Protein AF-A0A820INS3-F1 (afdb_monomer)

Radius of gyration: 46.01 Å; Cα contacts (8 Å, |Δi|>4): 61; chains: 1; bounding box: 116×38×140 Å

Organism: NCBI:txid433720

Nearest PDB structures (foldseek):
  3ja6-assembly1_H  TM=2.881E-01  e=4.807E-01  Escherichia coli
  3g6b-assembly1_B  TM=2.869E-01  e=3.229E+00  Thermotoga maritima
  3zx6-assembly1_B  TM=2.634E-01  e=3.612E+00  Archaeoglobus fulgidus DSM 4304

Mean predicted aligned error: 11.2 Å

Structure (mmCIF, N/CA/C/O backbone):
data_AF-A0A820INS3-F1
#
_entry.id   AF-A0A820INS3-F1
#
loop_
_atom_site.group_PDB
_atom_site.id
_atom_site.type_symbol
_atom_site.label_atom_id
_atom_site.label_alt_id
_atom_site.label_comp_id
_atom_site.label_asym_id
_atom_site.label_entity_id
_atom_site.label_seq_id
_atom_site.pdbx_PDB_ins_code
_atom_site.Cartn_x
_atom_site.Cartn_y
_atom_site.Cartn_z
_atom_site.occupancy
_atom_site.B_iso_or_equiv
_atom_site.auth_seq_id
_atom_site.auth_comp_id
_atom_site.auth_asym_id
_atom_site.auth_atom_id
_atom_site.pdbx_PDB_model_num
ATOM 1 N N . ARG A 1 1 ? 19.209 2.370 -37.719 1.00 61.12 1 ARG A N 1
ATOM 2 C CA . ARG A 1 1 ? 19.865 3.230 -38.733 1.00 61.12 1 ARG A CA 1
ATOM 3 C C . ARG A 1 1 ? 21.382 3.156 -38.591 1.00 61.12 1 ARG A C 1
ATOM 5 O O . ARG A 1 1 ? 21.951 2.392 -39.340 1.00 61.12 1 ARG A O 1
ATOM 12 N N . ILE A 1 2 ? 21.999 3.723 -37.544 1.00 59.59 2 ILE A N 1
ATOM 13 C CA . ILE A 1 2 ? 23.463 3.634 -37.298 1.00 59.59 2 ILE A CA 1
ATOM 14 C C . ILE A 1 2 ? 24.009 2.192 -37.359 1.00 59.59 2 ILE A C 1
ATOM 16 O O . ILE A 1 2 ? 25.024 1.946 -37.994 1.00 59.59 2 ILE A O 1
ATOM 20 N N . ARG A 1 3 ? 23.310 1.222 -36.754 1.00 58.25 3 ARG A N 1
ATOM 21 C CA . ARG A 1 3 ? 23.665 -0.209 -36.817 1.00 58.25 3 ARG A CA 1
ATOM 22 C C . ARG A 1 3 ? 23.637 -0.787 -38.236 1.00 58.25 3 ARG A C 1
ATOM 24 O O . ARG A 1 3 ? 24.506 -1.572 -38.589 1.00 58.25 3 ARG A O 1
ATOM 31 N N . THR A 1 4 ? 22.637 -0.408 -39.026 1.00 68.94 4 THR A N 1
ATOM 32 C CA . THR A 1 4 ? 22.488 -0.819 -40.428 1.00 68.94 4 THR A CA 1
ATOM 33 C C . THR A 1 4 ? 23.625 -0.231 -41.257 1.00 68.94 4 THR A C 1
ATOM 35 O O . THR A 1 4 ? 24.319 -0.970 -41.942 1.00 68.94 4 THR A O 1
ATOM 38 N N . ASP A 1 5 ? 23.898 1.060 -41.068 1.00 69.62 5 ASP A N 1
ATOM 39 C CA . ASP A 1 5 ? 24.957 1.785 -41.770 1.00 69.62 5 ASP A CA 1
ATOM 40 C C . ASP A 1 5 ? 26.355 1.226 -41.409 1.00 69.62 5 ASP A C 1
ATOM 42 O O . ASP A 1 5 ? 27.207 1.053 -42.278 1.00 69.62 5 ASP A O 1
ATOM 46 N N . LEU A 1 6 ? 26.592 0.864 -40.138 1.00 64.69 6 LEU A N 1
ATOM 47 C CA . LEU A 1 6 ? 27.828 0.210 -39.679 1.00 64.69 6 LEU A CA 1
ATOM 48 C C . LEU A 1 6 ? 27.973 -1.219 -40.210 1.00 64.69 6 LEU A C 1
ATOM 50 O O . LEU A 1 6 ? 29.067 -1.603 -40.615 1.00 64.69 6 LEU A O 1
ATOM 54 N N . ALA A 1 7 ? 26.897 -2.006 -40.218 1.00 67.06 7 ALA A N 1
ATOM 55 C CA . ALA A 1 7 ? 26.920 -3.367 -40.747 1.00 67.06 7 ALA A CA 1
ATOM 56 C C . ALA A 1 7 ? 27.181 -3.374 -42.262 1.00 67.06 7 ALA A C 1
ATOM 58 O O . ALA A 1 7 ? 28.008 -4.152 -42.735 1.00 67.06 7 ALA A O 1
ATOM 59 N N . GLU A 1 8 ? 26.546 -2.469 -43.010 1.00 69.25 8 GLU A N 1
ATOM 60 C CA . GLU A 1 8 ? 26.787 -2.266 -44.443 1.00 69.25 8 GLU A CA 1
ATOM 61 C C . GLU A 1 8 ? 28.214 -1.776 -44.714 1.00 69.25 8 GLU A C 1
ATOM 63 O O . GLU A 1 8 ? 28.861 -2.246 -45.653 1.00 69.25 8 GLU A O 1
ATOM 68 N N . TYR A 1 9 ? 28.749 -0.897 -43.864 1.00 68.50 9 TYR A N 1
ATOM 69 C CA . TYR A 1 9 ? 30.130 -0.427 -43.959 1.00 68.50 9 TYR A CA 1
ATOM 70 C C . TYR A 1 9 ? 31.149 -1.546 -43.684 1.00 68.50 9 TYR A C 1
ATOM 72 O O . TYR A 1 9 ? 32.066 -1.749 -44.479 1.00 68.50 9 TYR A O 1
ATOM 80 N N . VAL A 1 10 ? 30.972 -2.331 -42.614 1.00 64.50 10 VAL A N 1
ATOM 81 C CA . VAL A 1 10 ? 31.828 -3.493 -42.300 1.00 64.50 10 VAL A CA 1
ATOM 82 C C . VAL A 1 10 ? 31.742 -4.549 -43.405 1.00 64.50 10 VAL A C 1
ATOM 84 O O . VAL A 1 10 ? 32.768 -5.100 -43.812 1.00 64.50 10 VAL A O 1
ATOM 87 N N . HIS A 1 11 ? 30.547 -4.790 -43.947 1.00 70.38 11 HIS A N 1
ATOM 88 C CA . HIS A 1 11 ? 30.354 -5.696 -45.075 1.00 70.38 11 HIS A CA 1
ATOM 89 C C . HIS A 1 11 ? 31.079 -5.193 -46.331 1.00 70.38 11 HIS A C 1
ATOM 91 O O . HIS A 1 11 ? 31.856 -5.941 -46.926 1.00 70.38 11 HIS A O 1
ATOM 97 N N . SER A 1 12 ? 30.936 -3.910 -46.672 1.00 68.31 12 SER A N 1
ATOM 98 C CA . SER A 1 12 ? 31.629 -3.271 -47.801 1.00 68.31 12 SER A CA 1
ATOM 99 C C . SER A 1 12 ? 33.154 -3.331 -47.662 1.00 68.31 12 SER A C 1
ATOM 101 O O . SER A 1 12 ? 33.856 -3.620 -48.631 1.00 68.31 12 SER A O 1
ATOM 103 N N . LEU A 1 13 ? 33.679 -3.138 -46.448 1.00 62.94 13 LEU A N 1
ATOM 104 C CA . LEU A 1 13 ? 35.106 -3.289 -46.154 1.00 62.94 13 LEU A CA 1
ATOM 105 C C . LEU A 1 13 ? 35.589 -4.739 -46.289 1.00 62.94 13 LEU A C 1
ATOM 107 O O . LEU A 1 13 ? 36.691 -4.970 -46.784 1.00 62.94 13 LEU A O 1
ATOM 111 N N . SER A 1 14 ? 34.775 -5.721 -45.890 1.00 63.62 14 SER A N 1
ATOM 112 C CA . SER A 1 14 ? 35.107 -7.143 -46.048 1.00 63.62 14 SER A CA 1
ATOM 113 C C . SER A 1 14 ? 35.156 -7.567 -47.519 1.00 63.62 14 SER A C 1
ATOM 115 O O . SER A 1 14 ? 36.078 -8.280 -47.915 1.00 63.62 14 SER A O 1
ATOM 117 N N . ILE A 1 15 ? 34.241 -7.043 -48.344 1.00 65.88 15 ILE A N 1
ATOM 118 C CA . ILE A 1 15 ? 34.233 -7.244 -49.798 1.00 65.88 15 ILE A CA 1
ATOM 119 C C . ILE A 1 15 ? 35.512 -6.670 -50.413 1.00 65.88 15 ILE A C 1
ATOM 121 O O . ILE A 1 15 ? 36.197 -7.381 -51.144 1.00 65.88 15 ILE A O 1
ATOM 125 N N . LEU A 1 16 ? 35.889 -5.439 -50.052 1.00 61.53 16 LEU A N 1
ATOM 126 C CA . LEU A 1 16 ? 37.125 -4.799 -50.521 1.00 61.53 16 LEU A CA 1
ATOM 127 C C . LEU A 1 16 ? 38.392 -5.577 -50.137 1.00 61.53 16 LEU A C 1
ATOM 129 O O . LEU A 1 16 ? 39.333 -5.614 -50.921 1.00 61.53 16 LEU A O 1
ATOM 133 N N . ASN A 1 17 ? 38.411 -6.219 -48.967 1.00 59.75 17 ASN A N 1
ATOM 134 C CA . ASN A 1 17 ? 39.547 -7.023 -48.506 1.00 59.75 17 ASN A CA 1
ATOM 135 C C . ASN A 1 17 ? 39.595 -8.423 -49.159 1.00 59.75 17 ASN A C 1
ATOM 137 O O . ASN A 1 17 ? 40.653 -9.041 -49.224 1.00 59.75 17 ASN A O 1
ATOM 141 N N . SER A 1 18 ? 38.445 -8.934 -49.616 1.00 60.38 18 SER A N 1
ATOM 142 C CA . SER A 1 18 ? 38.300 -10.249 -50.268 1.00 60.38 18 SER A CA 1
ATOM 143 C C . SER A 1 18 ? 38.422 -10.206 -51.794 1.00 60.38 18 SER A C 1
ATOM 145 O O . SER A 1 18 ? 38.740 -11.214 -52.427 1.00 60.38 18 SER A O 1
ATOM 147 N N . ALA A 1 19 ? 38.183 -9.041 -52.398 1.00 57.81 19 ALA A N 1
ATOM 148 C CA . ALA A 1 19 ? 38.458 -8.808 -53.800 1.00 57.81 19 ALA A CA 1
ATOM 149 C C . ALA A 1 19 ? 39.981 -8.830 -53.986 1.00 57.81 19 ALA A C 1
ATOM 151 O O . ALA A 1 19 ? 40.661 -7.868 -53.639 1.00 57.81 19 ALA A O 1
ATOM 152 N N . ASN A 1 20 ? 40.511 -9.938 -54.516 1.00 49.94 20 ASN A N 1
ATOM 153 C CA . ASN A 1 20 ? 41.887 -10.063 -55.004 1.00 49.94 20 ASN A CA 1
ATOM 154 C C . ASN A 1 20 ? 42.137 -9.010 -56.098 1.00 49.94 20 ASN A C 1
ATOM 156 O O . ASN A 1 20 ? 42.055 -9.292 -57.295 1.00 49.94 20 ASN A O 1
ATOM 160 N N . TYR A 1 21 ? 42.394 -7.772 -55.688 1.00 53.78 21 TYR A N 1
ATOM 161 C CA . TYR A 1 21 ? 42.786 -6.693 -56.575 1.00 53.78 21 TYR A CA 1
ATOM 162 C C . TYR A 1 21 ? 44.186 -7.012 -57.082 1.00 53.78 21 TYR A C 1
ATOM 164 O O . TYR A 1 21 ? 45.140 -7.045 -56.307 1.00 53.78 21 TYR A O 1
ATOM 172 N N . ASN A 1 22 ? 44.294 -7.290 -58.382 1.00 49.25 22 ASN A N 1
ATOM 173 C CA . ASN A 1 22 ? 45.569 -7.554 -59.029 1.00 49.25 22 ASN A CA 1
ATOM 174 C C . ASN A 1 22 ? 46.447 -6.286 -58.917 1.00 49.25 22 ASN A C 1
ATOM 176 O O . ASN A 1 22 ? 46.104 -5.271 -59.530 1.00 49.25 22 ASN A O 1
ATOM 180 N N . PRO A 1 23 ? 47.547 -6.292 -58.140 1.00 50.81 23 PRO A N 1
ATOM 181 C CA . PRO A 1 23 ? 48.322 -5.082 -57.851 1.00 50.81 23 PRO A CA 1
ATOM 182 C C . PRO A 1 23 ? 49.006 -4.487 -59.089 1.00 50.81 23 PRO A C 1
ATOM 184 O O . PRO A 1 23 ? 49.474 -3.354 -59.049 1.00 50.81 23 PRO A O 1
ATOM 187 N N . GLU A 1 24 ? 49.078 -5.238 -60.189 1.00 50.44 24 GLU A N 1
ATOM 188 C CA . GLU A 1 24 ? 49.785 -4.838 -61.407 1.00 50.44 24 GLU A CA 1
ATOM 189 C C . GLU A 1 24 ? 49.054 -3.760 -62.227 1.00 50.44 24 GLU A C 1
ATOM 191 O O . GLU A 1 24 ? 49.686 -3.087 -63.040 1.00 50.44 24 GLU A O 1
ATOM 196 N N . SER A 1 25 ? 47.750 -3.535 -62.009 1.00 52.94 25 SER A N 1
ATOM 197 C CA . SER A 1 25 ? 46.968 -2.570 -62.803 1.00 52.94 25 SER A CA 1
ATOM 198 C C . SER A 1 25 ? 46.965 -1.135 -62.257 1.00 52.94 25 SER A C 1
ATOM 2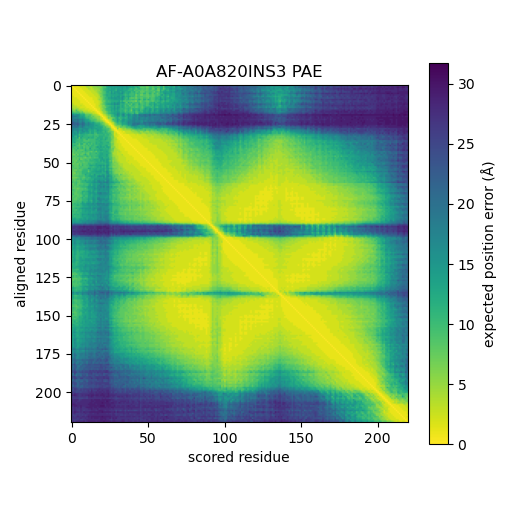00 O O . SER A 1 25 ? 46.428 -0.241 -62.907 1.00 52.94 25 SER A O 1
ATOM 202 N N . LEU A 1 26 ? 47.560 -0.884 -61.086 1.00 55.28 26 LEU A N 1
ATOM 203 C CA . LEU A 1 26 ? 47.731 0.451 -60.505 1.00 55.28 26 LEU A CA 1
ATOM 204 C C . LEU A 1 26 ? 49.148 0.573 -59.930 1.00 55.28 26 LEU A C 1
ATOM 206 O O . LEU A 1 26 ? 49.544 -0.229 -59.096 1.00 55.28 26 LEU A O 1
ATOM 210 N N . HIS A 1 27 ? 49.911 1.593 -60.332 1.00 55.44 27 HIS A N 1
ATOM 211 C CA . HIS A 1 27 ? 51.260 1.891 -59.823 1.00 55.44 27 HIS A CA 1
ATOM 212 C C . HIS A 1 27 ? 51.274 2.349 -58.343 1.00 55.44 27 HIS A C 1
ATOM 214 O O . HIS A 1 27 ? 51.752 3.437 -58.020 1.00 55.44 27 HIS A O 1
ATOM 220 N N . PHE A 1 28 ? 50.757 1.542 -57.417 1.00 55.66 28 PHE A N 1
ATOM 221 C CA . PHE A 1 28 ? 50.913 1.765 -55.981 1.00 55.66 28 PHE A CA 1
ATOM 222 C C . PHE A 1 28 ? 52.240 1.182 -55.499 1.00 55.66 28 PHE A C 1
ATOM 224 O O . PHE A 1 28 ? 52.594 0.045 -55.814 1.00 55.66 28 PHE A O 1
ATOM 231 N N . ARG A 1 29 ? 52.993 1.944 -54.697 1.00 64.81 29 ARG A N 1
ATOM 232 C CA . ARG A 1 29 ? 54.189 1.400 -54.043 1.00 64.81 29 ARG A CA 1
ATOM 233 C C . ARG A 1 29 ? 53.729 0.390 -52.979 1.00 64.81 29 ARG A C 1
ATOM 235 O O . ARG A 1 29 ? 52.789 0.692 -52.245 1.00 64.81 29 ARG A O 1
ATOM 242 N N . PRO A 1 30 ? 54.410 -0.755 -52.795 1.00 71.44 30 PRO A N 1
ATOM 243 C CA . PRO A 1 30 ? 54.015 -1.781 -51.819 1.00 71.44 30 PRO A CA 1
ATOM 244 C C . PRO A 1 30 ? 53.790 -1.264 -50.385 1.00 71.44 30 PRO A C 1
ATOM 246 O O . PRO A 1 30 ? 52.937 -1.770 -49.660 1.00 71.44 30 PRO A O 1
ATOM 249 N N . LYS A 1 31 ? 54.518 -0.213 -49.979 1.00 71.19 31 LYS A N 1
ATOM 250 C CA . LYS A 1 31 ? 54.340 0.449 -48.676 1.00 71.19 31 LYS A CA 1
ATOM 251 C C . LYS A 1 31 ? 52.989 1.158 -48.540 1.00 71.19 31 LYS A C 1
ATOM 253 O O . LYS A 1 31 ? 52.397 1.121 -47.467 1.00 71.19 31 LYS A O 1
ATOM 258 N N . ASP A 1 32 ? 52.496 1.773 -49.609 1.00 72.19 32 ASP A N 1
ATOM 259 C CA . ASP A 1 32 ? 51.220 2.491 -49.604 1.00 72.19 32 ASP A CA 1
ATOM 260 C C . ASP A 1 32 ? 50.053 1.502 -49.506 1.00 72.19 32 ASP A C 1
ATOM 262 O O . ASP A 1 32 ? 49.120 1.719 -48.736 1.00 72.19 32 ASP A O 1
ATOM 266 N N . TYR A 1 33 ? 50.164 0.357 -50.187 1.00 74.25 33 TYR A N 1
ATOM 267 C CA . TYR A 1 33 ? 49.207 -0.746 -50.081 1.00 74.25 33 TYR A CA 1
ATOM 268 C C . TYR A 1 33 ? 49.135 -1.321 -48.656 1.00 74.25 33 TYR A C 1
ATOM 270 O O . TYR A 1 33 ? 48.049 -1.448 -48.089 1.00 74.25 33 TYR A O 1
ATOM 278 N N . GLN A 1 34 ? 50.285 -1.583 -48.024 1.00 76.25 34 GLN A N 1
ATOM 279 C CA . GLN A 1 34 ? 50.320 -2.072 -46.641 1.00 76.25 34 GLN A CA 1
ATOM 280 C C . GLN A 1 34 ? 49.743 -1.052 -45.645 1.00 76.25 34 GLN A C 1
ATOM 282 O O . GLN A 1 34 ? 49.049 -1.433 -44.702 1.00 76.25 34 GLN A O 1
ATOM 287 N N . ASN A 1 35 ? 49.984 0.246 -45.859 1.00 77.00 35 ASN A N 1
ATOM 288 C CA . ASN A 1 35 ? 49.398 1.311 -45.042 1.00 77.00 35 ASN A CA 1
ATOM 289 C C . ASN A 1 35 ? 47.869 1.355 -45.164 1.00 77.00 35 ASN A C 1
ATOM 291 O O . ASN A 1 35 ? 47.182 1.529 -44.155 1.00 77.00 35 ASN A O 1
ATOM 295 N N . VAL A 1 36 ? 47.334 1.165 -46.376 1.00 77.50 36 VAL A N 1
ATOM 296 C CA . VAL A 1 36 ? 45.886 1.062 -46.608 1.00 77.50 36 VAL A CA 1
ATOM 297 C C . VAL A 1 36 ? 45.315 -0.149 -45.875 1.00 77.50 36 VAL A C 1
ATOM 299 O O . VAL A 1 36 ? 44.373 0.022 -45.106 1.00 77.50 36 VAL A O 1
ATOM 302 N N . ILE A 1 37 ? 45.920 -1.335 -46.010 1.00 82.31 37 ILE A N 1
ATOM 303 C CA . ILE A 1 37 ? 45.489 -2.543 -45.281 1.00 82.31 37 ILE A CA 1
ATOM 304 C C . ILE A 1 37 ? 45.484 -2.308 -43.768 1.00 82.31 37 ILE A C 1
ATOM 306 O O . ILE A 1 37 ? 44.500 -2.612 -43.094 1.00 82.31 37 ILE A O 1
ATOM 310 N N . ASN A 1 38 ? 46.557 -1.733 -43.219 1.00 81.88 38 ASN A N 1
ATOM 311 C CA . ASN A 1 38 ? 46.652 -1.461 -41.785 1.00 81.88 38 ASN A CA 1
ATOM 312 C C . ASN A 1 38 ? 45.531 -0.521 -41.319 1.00 81.88 38 ASN A C 1
ATOM 314 O O . ASN A 1 38 ? 44.917 -0.763 -40.280 1.00 81.88 38 ASN A O 1
ATOM 318 N N . ARG A 1 39 ? 45.221 0.520 -42.101 1.00 80.94 39 ARG A N 1
ATOM 319 C CA . ARG A 1 39 ? 44.146 1.465 -41.778 1.00 80.94 39 ARG A CA 1
ATOM 320 C C . ARG A 1 39 ? 42.756 0.850 -41.932 1.00 80.94 39 ARG A C 1
ATOM 322 O O . ARG A 1 39 ? 41.886 1.132 -41.113 1.00 80.94 39 ARG A O 1
ATOM 329 N N . LEU A 1 40 ? 42.552 -0.018 -42.923 1.00 82.50 40 LEU A N 1
ATOM 330 C CA . LEU A 1 40 ? 41.315 -0.788 -43.079 1.00 82.50 40 LEU A CA 1
ATOM 331 C C . LEU A 1 40 ? 41.085 -1.722 -41.887 1.00 82.50 40 LEU A C 1
ATOM 333 O O . LEU A 1 40 ? 39.983 -1.756 -41.343 1.00 82.50 40 LEU A O 1
ATOM 337 N N . ASN A 1 41 ? 42.129 -2.413 -41.426 1.00 83.62 41 ASN A N 1
ATOM 338 C CA . ASN A 1 41 ? 42.050 -3.262 -40.240 1.00 83.62 41 ASN A CA 1
ATOM 339 C C . ASN A 1 41 ? 41.752 -2.446 -38.972 1.00 83.62 41 ASN A C 1
ATOM 341 O O . ASN A 1 41 ? 40.891 -2.841 -38.193 1.00 83.62 41 ASN A O 1
ATOM 345 N N . GLN A 1 42 ? 42.381 -1.278 -38.791 1.00 86.06 42 GLN A N 1
ATOM 346 C CA . GLN A 1 42 ? 42.070 -0.370 -37.676 1.00 86.06 42 GLN A CA 1
ATOM 347 C C . GLN A 1 42 ? 40.610 0.099 -37.698 1.00 86.06 42 GLN A C 1
ATOM 349 O O . GLN A 1 42 ? 39.940 0.075 -36.667 1.00 86.06 42 GLN A O 1
ATOM 354 N N . LEU A 1 43 ? 40.103 0.499 -38.869 1.00 84.50 43 LEU A N 1
ATOM 355 C CA . LEU A 1 43 ? 38.706 0.909 -39.036 1.00 84.50 43 LEU A CA 1
ATOM 356 C C . LEU A 1 43 ? 37.741 -0.241 -38.753 1.00 84.50 43 LEU A C 1
ATOM 358 O O . LEU A 1 43 ? 36.708 -0.021 -38.125 1.00 84.50 43 LEU A O 1
ATOM 362 N N . ARG A 1 44 ? 38.087 -1.463 -39.168 1.00 84.19 44 ARG A N 1
ATOM 363 C CA . ARG A 1 44 ? 37.311 -2.663 -38.856 1.00 84.19 44 ARG A CA 1
ATOM 364 C C . ARG A 1 44 ? 37.252 -2.911 -37.349 1.00 84.19 44 ARG A C 1
ATOM 366 O O . ARG A 1 44 ? 36.155 -3.027 -36.817 1.00 84.19 44 ARG A O 1
ATOM 373 N N . THR A 1 45 ? 38.392 -2.933 -36.657 1.00 87.31 45 THR A N 1
ATOM 374 C CA . THR A 1 45 ? 38.435 -3.131 -35.196 1.00 87.31 45 THR A CA 1
ATOM 375 C C . THR A 1 45 ? 37.668 -2.038 -34.455 1.00 87.31 45 THR A C 1
ATOM 377 O O . THR A 1 45 ? 36.951 -2.319 -33.494 1.00 87.31 45 THR A O 1
ATOM 380 N N . PHE A 1 46 ? 37.768 -0.789 -34.916 1.00 88.06 46 PHE A N 1
ATOM 381 C CA . PHE A 1 46 ? 36.983 0.311 -34.368 1.00 88.06 46 PHE A CA 1
ATOM 382 C C . PHE A 1 46 ? 35.477 0.087 -34.566 1.00 88.06 46 PHE A C 1
ATOM 384 O O . PHE A 1 46 ? 34.719 0.201 -33.607 1.00 88.06 46 PHE A O 1
ATOM 391 N N . ALA A 1 47 ? 35.039 -0.290 -35.771 1.00 84.50 47 ALA A N 1
ATOM 392 C CA . ALA A 1 47 ? 33.633 -0.571 -36.058 1.00 84.50 47 ALA A CA 1
ATOM 393 C C . ALA A 1 47 ? 33.091 -1.756 -35.237 1.00 84.50 47 ALA A C 1
ATOM 395 O O . ALA A 1 47 ? 31.986 -1.674 -34.702 1.00 84.50 47 ALA A O 1
ATOM 396 N N . GLU A 1 48 ? 33.878 -2.824 -35.084 1.00 86.88 48 GLU A N 1
ATOM 397 C CA . GLU A 1 48 ? 33.550 -3.969 -34.226 1.00 86.88 48 GLU A CA 1
ATOM 398 C C . GLU A 1 48 ? 33.403 -3.533 -32.756 1.00 86.88 48 GLU A C 1
ATOM 400 O O . GLU A 1 48 ? 32.408 -3.867 -32.114 1.00 86.88 48 GLU A O 1
ATOM 405 N N . THR A 1 49 ? 34.323 -2.704 -32.247 1.00 91.94 49 THR A N 1
ATOM 406 C CA . THR A 1 49 ? 34.261 -2.147 -30.881 1.00 91.94 49 THR A CA 1
ATOM 407 C C . THR A 1 49 ? 33.022 -1.273 -30.677 1.00 91.94 49 THR A C 1
ATOM 409 O O . THR A 1 49 ? 32.304 -1.430 -29.692 1.00 91.94 49 THR A O 1
ATOM 412 N N . VAL A 1 50 ? 32.724 -0.375 -31.623 1.00 88.44 50 VAL A N 1
ATOM 413 C CA . VAL A 1 50 ? 31.523 0.472 -31.571 1.00 88.44 50 VAL A CA 1
ATOM 414 C C . VAL A 1 50 ? 30.258 -0.383 -31.590 1.00 88.44 50 VAL A C 1
ATOM 416 O O . VAL A 1 50 ? 29.342 -0.123 -30.815 1.00 88.44 50 VAL A O 1
ATOM 419 N N . SER A 1 51 ? 30.204 -1.428 -32.420 1.00 87.25 51 SER A N 1
ATOM 420 C CA . SER A 1 51 ? 29.051 -2.331 -32.458 1.00 87.25 51 SER A CA 1
ATOM 421 C C . SER A 1 51 ? 28.857 -3.088 -31.143 1.00 87.25 51 SER A C 1
ATOM 423 O O . SER A 1 51 ? 27.713 -3.281 -30.734 1.00 87.25 51 SER A O 1
ATOM 425 N N . LEU A 1 52 ? 29.939 -3.521 -30.488 1.00 89.81 52 LEU A N 1
ATOM 426 C CA . LEU A 1 52 ? 29.866 -4.165 -29.174 1.00 89.81 52 LEU A CA 1
ATOM 427 C C . LEU A 1 52 ? 29.333 -3.202 -28.111 1.00 89.81 52 LEU A C 1
ATOM 429 O O . LEU A 1 52 ? 28.428 -3.571 -27.366 1.00 89.81 52 LEU A O 1
ATOM 433 N N . ASN A 1 53 ? 29.829 -1.963 -28.093 1.00 92.12 53 ASN A N 1
ATOM 434 C CA . ASN A 1 53 ? 29.361 -0.941 -27.158 1.00 92.12 53 ASN A CA 1
ATOM 435 C C . ASN A 1 53 ? 27.881 -0.606 -27.381 1.00 92.12 53 ASN A C 1
ATOM 437 O O . ASN A 1 53 ? 27.124 -0.566 -26.422 1.00 92.12 53 ASN A O 1
ATOM 441 N N . ILE A 1 54 ? 27.439 -0.445 -28.635 1.00 90.62 54 ILE A N 1
ATOM 442 C CA . ILE A 1 54 ? 26.019 -0.214 -28.950 1.00 90.62 54 ILE A CA 1
ATOM 443 C C . ILE A 1 54 ? 25.149 -1.360 -28.423 1.00 90.62 54 ILE A C 1
ATOM 445 O O . ILE A 1 54 ? 24.125 -1.101 -27.803 1.00 90.62 54 ILE A O 1
ATOM 449 N N . ASN A 1 55 ? 25.552 -2.617 -28.635 1.00 90.75 55 ASN A N 1
ATOM 450 C CA . ASN A 1 55 ? 24.786 -3.763 -28.142 1.00 90.75 55 ASN A CA 1
ATOM 451 C C . ASN A 1 55 ? 24.721 -3.790 -26.605 1.00 90.75 55 ASN A C 1
ATOM 453 O O . ASN A 1 55 ? 23.684 -4.139 -26.048 1.00 90.75 55 ASN A O 1
ATOM 457 N N . HIS A 1 56 ? 25.812 -3.433 -25.924 1.00 92.50 56 HIS A N 1
ATOM 458 C CA . HIS A 1 56 ? 25.843 -3.351 -24.464 1.00 92.50 56 HIS A CA 1
ATOM 459 C C . HIS A 1 56 ? 24.877 -2.280 -23.935 1.00 92.50 56 HIS A C 1
ATOM 461 O O . HIS A 1 56 ? 24.057 -2.570 -23.066 1.00 92.50 56 HIS A O 1
ATOM 467 N N . GLU A 1 57 ? 24.915 -1.084 -24.521 1.00 91.06 57 GLU A N 1
ATOM 468 C CA . GLU A 1 57 ? 24.015 0.025 -24.182 1.00 91.06 57 GLU A CA 1
ATOM 469 C C . GLU A 1 57 ? 22.547 -0.312 -24.496 1.00 91.06 57 GLU A C 1
ATOM 471 O O . GLU A 1 57 ? 21.656 -0.013 -23.706 1.00 91.06 57 GLU A O 1
ATOM 476 N N . GLU A 1 58 ? 22.262 -0.988 -25.617 1.00 92.00 58 GLU A N 1
ATOM 477 C CA . GLU A 1 58 ? 20.903 -1.442 -25.957 1.00 92.00 58 GLU A CA 1
ATOM 478 C C . GLU A 1 58 ? 20.326 -2.375 -24.879 1.00 92.00 58 GLU A C 1
ATOM 480 O O . GLU A 1 58 ? 19.156 -2.234 -24.506 1.00 92.00 58 GLU A O 1
ATOM 485 N N . VAL A 1 59 ? 21.140 -3.300 -24.357 1.00 93.06 59 VAL A N 1
ATOM 486 C CA . VAL A 1 59 ? 20.738 -4.198 -23.264 1.00 93.06 59 VAL A CA 1
ATOM 487 C C . VAL A 1 59 ? 20.453 -3.399 -21.993 1.00 93.06 59 VAL A C 1
ATOM 489 O O . VAL A 1 59 ? 19.363 -3.532 -21.438 1.00 93.06 59 VAL A O 1
ATOM 492 N N . GLN A 1 60 ? 21.357 -2.501 -21.593 1.00 91.00 60 GLN A N 1
ATOM 493 C CA . GLN A 1 60 ? 21.170 -1.662 -20.404 1.00 91.00 60 GLN A CA 1
ATOM 494 C C . GLN A 1 60 ? 19.926 -0.767 -20.502 1.00 91.00 60 GLN A C 1
ATOM 496 O O . GLN A 1 60 ? 19.162 -0.649 -19.544 1.00 91.00 60 GLN A O 1
ATOM 501 N N . ILE A 1 61 ? 19.660 -0.176 -21.671 1.00 90.56 61 ILE A N 1
ATOM 502 C CA . ILE A 1 61 ? 18.454 0.632 -21.911 1.00 90.56 61 ILE A CA 1
ATOM 503 C C . ILE A 1 61 ? 17.188 -0.228 -21.794 1.00 90.56 61 ILE A C 1
ATOM 505 O O . ILE A 1 61 ? 16.178 0.226 -21.249 1.00 90.56 61 ILE A O 1
ATOM 509 N N . SER A 1 62 ? 17.215 -1.458 -22.312 1.00 93.12 62 SER A N 1
ATOM 510 C CA . SER A 1 62 ? 16.083 -2.386 -22.221 1.00 93.12 62 SER A CA 1
ATOM 511 C C . SER A 1 62 ? 15.801 -2.813 -20.777 1.00 93.12 62 SER A C 1
ATOM 513 O O . SER A 1 62 ? 14.639 -2.862 -20.362 1.00 93.12 62 SER A O 1
ATOM 515 N N . GLU A 1 63 ? 16.846 -3.094 -20.001 1.00 92.69 63 GLU A N 1
ATOM 516 C CA . GLU A 1 63 ? 16.748 -3.413 -18.573 1.00 92.69 63 GLU A CA 1
ATOM 517 C C . GLU A 1 63 ? 16.204 -2.215 -17.786 1.00 92.69 63 GLU A C 1
ATO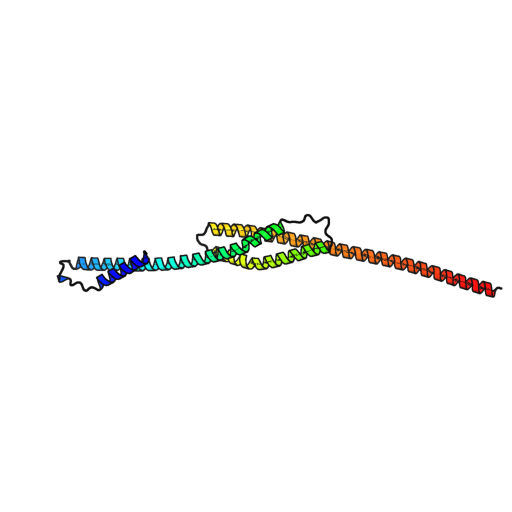M 519 O O . GLU A 1 63 ? 15.176 -2.331 -17.118 1.00 92.69 63 GLU A O 1
ATOM 524 N N . CYS A 1 64 ? 16.793 -1.029 -17.966 1.00 93.00 64 CYS A N 1
ATOM 525 C CA . CYS A 1 64 ? 16.337 0.213 -17.336 1.00 93.00 64 CYS A CA 1
ATOM 526 C C . CYS A 1 64 ? 14.857 0.503 -17.638 1.00 93.00 64 CYS A C 1
ATOM 528 O O . CYS A 1 64 ? 14.077 0.813 -16.736 1.00 93.00 64 CYS A O 1
ATOM 530 N N . ARG A 1 65 ? 14.418 0.313 -18.890 1.00 94.25 65 ARG A N 1
ATOM 531 C CA . ARG A 1 65 ? 13.002 0.455 -19.266 1.00 94.25 65 ARG A CA 1
ATOM 532 C C . ARG A 1 65 ? 12.099 -0.511 -18.497 1.00 94.25 65 ARG A C 1
ATOM 534 O O . ARG A 1 65 ? 10.991 -0.127 -18.128 1.00 94.25 65 ARG A O 1
ATOM 541 N N . THR A 1 66 ? 12.550 -1.741 -18.273 1.00 96.00 66 THR A N 1
ATOM 542 C CA . THR A 1 66 ? 11.784 -2.758 -17.538 1.00 96.00 66 THR A CA 1
ATOM 543 C C . THR A 1 66 ? 11.608 -2.353 -16.076 1.00 96.00 66 THR A C 1
ATOM 545 O O . THR A 1 66 ? 10.484 -2.385 -15.576 1.00 96.00 66 THR A O 1
ATOM 548 N N . HIS A 1 67 ? 12.676 -1.879 -15.428 1.00 96.00 67 HIS A N 1
ATOM 549 C CA . HIS A 1 67 ? 12.627 -1.372 -14.053 1.00 96.00 67 HIS A CA 1
ATOM 550 C C . HIS A 1 67 ? 11.710 -0.151 -13.921 1.00 96.00 67 HIS A C 1
ATOM 552 O O . HIS A 1 67 ? 10.822 -0.140 -13.074 1.00 96.00 67 HIS A O 1
ATOM 558 N N . VAL A 1 68 ? 11.818 0.828 -14.827 1.00 96.50 68 VAL A N 1
ATOM 559 C CA . VAL A 1 68 ? 10.924 2.003 -14.848 1.00 96.50 68 VAL A CA 1
ATOM 560 C C . VAL A 1 68 ? 9.454 1.594 -14.981 1.00 96.50 68 VAL A C 1
ATOM 562 O O . VAL A 1 68 ? 8.595 2.112 -14.267 1.00 96.50 68 VAL A O 1
ATOM 565 N N . GLN A 1 69 ? 9.147 0.644 -15.868 1.00 97.25 69 GLN A N 1
ATOM 566 C CA . GLN A 1 69 ? 7.782 0.139 -16.030 1.00 97.25 69 GLN A CA 1
ATOM 567 C C . GLN A 1 69 ? 7.282 -0.604 -14.787 1.00 97.25 69 GLN A C 1
ATOM 569 O O . GLN A 1 69 ? 6.106 -0.479 -14.442 1.00 97.25 69 GLN A O 1
ATOM 574 N N . ALA A 1 70 ? 8.145 -1.372 -14.120 1.00 97.75 70 ALA A N 1
ATOM 575 C CA . ALA A 1 70 ? 7.808 -2.046 -12.871 1.00 97.75 70 ALA A CA 1
ATOM 576 C C . ALA A 1 70 ? 7.511 -1.032 -11.756 1.00 97.75 70 ALA A C 1
ATOM 578 O O . ALA A 1 70 ? 6.434 -1.095 -11.162 1.00 97.75 70 ALA A O 1
ATOM 579 N N . SER A 1 71 ? 8.392 -0.047 -11.544 1.00 97.94 71 SER A N 1
ATOM 580 C CA . SER A 1 71 ? 8.180 1.037 -10.577 1.00 97.94 71 SER A CA 1
ATOM 581 C C . SER A 1 71 ? 6.865 1.769 -10.827 1.00 97.94 71 SER A C 1
ATOM 583 O O . SER A 1 71 ? 6.094 1.961 -9.891 1.00 97.94 71 SER A O 1
ATOM 585 N N . GLN A 1 72 ? 6.562 2.119 -12.083 1.00 98.00 72 GLN A N 1
ATOM 586 C CA . GLN A 1 72 ? 5.316 2.813 -12.411 1.00 98.00 72 GLN A CA 1
ATOM 587 C C . GLN A 1 72 ? 4.085 1.976 -12.046 1.00 98.00 72 GLN A C 1
ATOM 589 O O . GLN A 1 72 ? 3.164 2.488 -11.422 1.00 98.00 72 GLN A O 1
ATOM 594 N N . ARG A 1 73 ? 4.088 0.669 -12.341 1.00 98.38 73 ARG A N 1
ATOM 595 C CA . ARG A 1 73 ? 2.979 -0.227 -11.965 1.00 98.38 73 ARG A CA 1
ATOM 596 C C . ARG A 1 73 ? 2.782 -0.324 -10.456 1.00 98.38 73 ARG A C 1
ATOM 598 O O . ARG A 1 73 ? 1.647 -0.478 -10.011 1.00 98.38 73 ARG A O 1
ATOM 605 N N . TYR A 1 74 ? 3.859 -0.306 -9.674 1.00 98.50 74 TYR A N 1
ATOM 606 C CA . TYR A 1 74 ? 3.754 -0.311 -8.215 1.00 98.50 74 TYR A CA 1
ATOM 607 C C . TYR A 1 74 ? 3.230 1.026 -7.687 1.00 98.50 74 TYR A C 1
ATOM 609 O O . TYR A 1 74 ? 2.367 1.028 -6.814 1.00 98.50 74 TYR A O 1
ATOM 617 N N . ILE A 1 75 ? 3.680 2.147 -8.256 1.00 98.25 75 ILE A N 1
ATOM 618 C CA . ILE A 1 75 ? 3.164 3.484 -7.932 1.00 98.25 75 ILE A CA 1
ATOM 619 C C . ILE A 1 75 ? 1.669 3.574 -8.242 1.00 98.25 75 ILE A C 1
ATOM 621 O O . ILE A 1 75 ? 0.904 3.983 -7.375 1.00 98.25 75 ILE A O 1
ATOM 625 N N . ASP A 1 76 ? 1.237 3.123 -9.420 1.00 98.25 76 ASP A N 1
ATOM 626 C CA . ASP A 1 76 ? -0.172 3.158 -9.834 1.00 98.25 76 ASP A CA 1
ATOM 627 C C . ASP A 1 76 ? -1.081 2.341 -8.896 1.00 98.25 76 ASP A C 1
ATOM 629 O O . ASP A 1 76 ? -2.257 2.663 -8.733 1.00 98.25 76 ASP A O 1
ATOM 633 N N . GLN A 1 77 ? -0.543 1.296 -8.256 1.00 97.81 77 GLN A N 1
ATOM 634 C CA . GLN A 1 77 ? -1.255 0.500 -7.250 1.00 97.81 77 GLN A CA 1
ATOM 635 C C . GLN A 1 77 ? -1.235 1.151 -5.860 1.00 97.81 77 GLN A C 1
ATOM 637 O O . GLN A 1 77 ? -2.258 1.169 -5.180 1.00 97.81 77 GLN A O 1
ATOM 642 N N . LEU A 1 78 ? -0.090 1.691 -5.431 1.00 98.12 78 LEU A N 1
ATOM 643 C CA . LEU A 1 78 ? 0.086 2.257 -4.089 1.00 98.12 78 LEU A CA 1
ATOM 644 C C . LEU A 1 78 ? -0.571 3.624 -3.928 1.00 98.12 78 LEU A C 1
ATOM 646 O O . LEU A 1 78 ? -1.153 3.896 -2.885 1.00 98.12 78 LEU A O 1
ATOM 650 N N . GLN A 1 79 ? -0.480 4.484 -4.939 1.00 98.12 79 GLN A N 1
ATOM 651 C CA . GLN A 1 79 ? -0.984 5.856 -4.910 1.00 98.12 79 GLN A CA 1
ATOM 652 C C . GLN A 1 79 ? -2.450 5.953 -4.434 1.00 98.12 79 GLN A C 1
ATOM 654 O O . GLN A 1 79 ? -2.687 6.662 -3.451 1.00 98.12 79 GLN A O 1
ATOM 659 N N . PRO A 1 80 ? -3.429 5.246 -5.042 1.00 98.31 80 PRO A N 1
ATOM 660 C CA . PRO A 1 80 ? -4.821 5.341 -4.607 1.00 98.31 80 PRO A CA 1
ATOM 661 C C . PRO A 1 80 ? -5.026 4.800 -3.190 1.00 98.31 80 PRO A C 1
ATOM 663 O O . PRO A 1 80 ? -5.829 5.349 -2.437 1.00 98.31 80 PRO A O 1
ATOM 666 N N . TRP A 1 81 ? -4.293 3.752 -2.807 1.00 98.31 81 TRP A N 1
ATOM 667 C CA . TRP A 1 81 ? -4.383 3.198 -1.461 1.00 98.31 81 TRP A CA 1
ATOM 668 C C . TRP A 1 81 ? -3.807 4.159 -0.411 1.00 98.31 81 TRP A C 1
ATOM 670 O O . TRP A 1 81 ? -4.451 4.396 0.604 1.00 98.31 81 TRP A O 1
ATOM 680 N N . ILE A 1 82 ? -2.656 4.789 -0.673 1.00 98.50 82 ILE A N 1
ATOM 681 C CA . ILE A 1 82 ? -2.054 5.794 0.221 1.00 98.50 82 ILE A CA 1
ATOM 682 C C . ILE A 1 82 ? -3.020 6.965 0.424 1.00 98.50 82 ILE A C 1
ATOM 684 O O . ILE A 1 82 ? -3.214 7.408 1.552 1.00 98.50 82 ILE A O 1
ATOM 688 N N . GLU A 1 83 ? -3.670 7.446 -0.637 1.00 98.25 83 GLU A N 1
ATOM 689 C CA . GLU A 1 83 ? -4.671 8.517 -0.532 1.00 98.25 83 GLU A CA 1
ATOM 690 C C . GLU A 1 83 ? -5.879 8.095 0.323 1.00 98.25 83 GLU A C 1
ATOM 692 O O . GLU A 1 83 ? -6.371 8.874 1.143 1.00 98.25 83 GLU A O 1
ATOM 697 N N . GLN A 1 84 ? -6.353 6.856 0.180 1.00 97.69 84 GLN A N 1
ATOM 698 C CA . GLN A 1 84 ? -7.427 6.314 1.018 1.00 97.69 84 GLN A CA 1
ATOM 699 C C . GLN A 1 84 ? -6.993 6.151 2.479 1.00 97.69 84 GLN A C 1
ATOM 701 O O . GLN A 1 84 ? -7.744 6.533 3.377 1.00 97.69 84 GLN A O 1
ATOM 706 N N . ALA A 1 85 ? -5.782 5.647 2.717 1.00 97.62 85 ALA A N 1
ATOM 707 C CA . ALA A 1 85 ? -5.201 5.468 4.041 1.00 97.62 85 ALA A CA 1
ATOM 708 C C . ALA A 1 85 ? -5.035 6.809 4.762 1.00 97.62 85 ALA A C 1
ATOM 710 O O . ALA A 1 85 ? -5.488 6.966 5.893 1.00 97.62 85 ALA A O 1
ATOM 711 N N . GLU A 1 86 ? -4.468 7.813 4.093 1.00 97.06 86 GLU A N 1
ATOM 712 C CA . GLU A 1 86 ? -4.349 9.167 4.637 1.00 97.06 86 GLU A CA 1
ATOM 713 C C . GLU A 1 86 ? -5.716 9.752 4.984 1.00 97.06 86 GLU A C 1
ATOM 715 O O . GLU A 1 86 ? -5.881 10.329 6.056 1.00 97.06 86 GLU A O 1
ATOM 720 N N . ASN A 1 87 ? -6.714 9.583 4.115 1.00 96.06 87 ASN A N 1
ATOM 721 C CA . ASN A 1 87 ? -8.069 10.049 4.392 1.00 96.06 87 ASN A CA 1
ATOM 722 C C . ASN A 1 87 ? -8.685 9.335 5.598 1.00 96.06 87 ASN A C 1
ATOM 724 O O . ASN A 1 87 ? -9.249 10.000 6.462 1.00 96.06 87 ASN A O 1
ATOM 728 N N . TYR A 1 88 ? -8.551 8.012 5.690 1.00 94.69 88 TYR A N 1
ATOM 729 C CA . TYR A 1 88 ? -9.034 7.230 6.827 1.00 94.69 88 TYR A CA 1
ATOM 730 C C . TYR A 1 88 ? -8.392 7.684 8.147 1.00 94.69 88 TYR A C 1
ATOM 732 O O . TYR A 1 88 ? -9.102 7.933 9.120 1.00 94.69 88 TYR A O 1
ATOM 740 N N . LEU A 1 89 ? -7.068 7.861 8.159 1.00 93.69 89 LEU A N 1
ATOM 741 C CA . LEU A 1 89 ? -6.315 8.295 9.337 1.00 93.69 89 LEU A CA 1
ATOM 742 C C . LEU A 1 89 ? -6.579 9.767 9.690 1.00 93.69 89 LEU A C 1
ATOM 744 O O . LEU A 1 89 ? -6.564 10.139 10.855 1.00 93.69 89 LEU A O 1
ATOM 748 N N . ASN A 1 90 ? -6.841 10.631 8.709 1.00 91.62 90 ASN A N 1
ATOM 749 C CA . ASN A 1 90 ? -7.153 12.040 8.967 1.00 91.62 90 ASN A CA 1
ATOM 750 C C . ASN A 1 90 ? -8.611 12.260 9.386 1.00 91.62 90 ASN A C 1
ATOM 752 O O . ASN A 1 90 ? -8.907 13.259 10.037 1.00 91.62 90 ASN A O 1
ATOM 756 N N . GLN A 1 91 ? -9.521 11.341 9.056 1.00 87.19 91 GLN A N 1
ATOM 757 C CA . GLN A 1 91 ? -10.924 11.366 9.482 1.00 87.19 91 GLN A CA 1
ATOM 758 C C . GLN A 1 91 ? -11.096 11.031 10.971 1.00 87.19 91 GLN A C 1
ATOM 760 O O . GLN A 1 91 ? -12.136 10.498 11.352 1.00 87.19 91 GLN A O 1
ATOM 765 N N . HIS A 1 92 ? -10.107 11.342 11.820 1.00 68.19 92 HIS A N 1
ATOM 766 C CA . HIS A 1 92 ? -10.195 11.121 13.254 1.00 68.19 92 HIS A CA 1
ATOM 767 C C . HIS A 1 92 ? -11.492 11.682 13.807 1.00 68.19 92 HIS A C 1
ATOM 769 O O . HIS A 1 92 ? -11.701 12.884 13.936 1.00 68.19 92 HIS A O 1
ATOM 775 N N . TYR A 1 93 ? -12.379 10.747 14.111 1.00 58.38 93 TYR A N 1
ATOM 776 C CA . TYR A 1 93 ? -13.595 11.000 14.821 1.00 58.38 93 TYR A CA 1
ATOM 777 C C . TYR A 1 93 ? -13.203 11.472 16.223 1.00 58.38 93 TYR A C 1
ATOM 779 O O . TYR A 1 93 ? -12.763 10.665 17.042 1.00 58.38 93 TYR A O 1
ATOM 787 N N . ASP A 1 94 ? -13.416 12.758 16.512 1.00 58.00 94 ASP A N 1
ATOM 788 C CA . ASP A 1 94 ? -13.522 13.332 17.864 1.00 58.00 94 ASP A CA 1
ATOM 789 C C . ASP A 1 94 ? -14.734 12.725 18.614 1.00 58.00 94 ASP A C 1
ATOM 791 O O . ASP A 1 94 ? -15.616 13.402 19.136 1.00 58.00 94 ASP A O 1
ATOM 795 N N . GLN A 1 95 ? -14.840 11.399 18.623 1.00 58.91 95 GLN A N 1
ATOM 796 C CA . GLN A 1 95 ? -15.952 10.626 19.165 1.00 58.91 95 GLN A CA 1
ATOM 797 C C . GLN A 1 95 ? -15.717 10.220 20.626 1.00 58.91 95 GLN A C 1
ATOM 799 O O . GLN A 1 95 ? -16.503 9.458 21.195 1.00 58.91 95 GLN A O 1
ATOM 804 N N . SER A 1 96 ? -14.677 10.764 21.264 1.00 55.16 96 SER A N 1
ATOM 805 C CA . SER A 1 96 ? -14.315 10.504 22.663 1.00 55.16 96 SER A CA 1
ATOM 806 C C . SER A 1 96 ? -15.456 10.760 23.660 1.00 55.16 96 SER A C 1
ATOM 808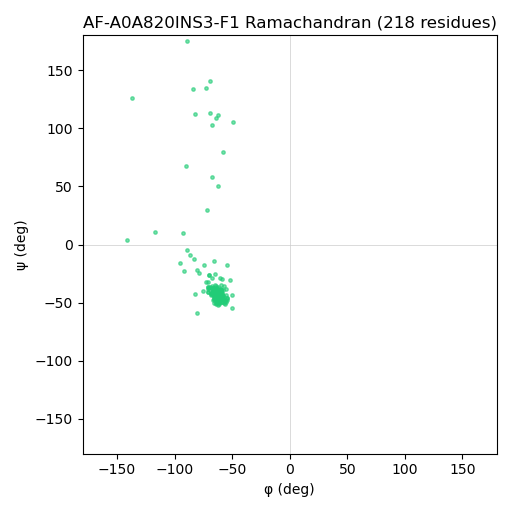 O O . SER A 1 96 ? -15.416 10.229 24.765 1.00 55.16 96 SER A O 1
ATOM 810 N N . GLY A 1 97 ? -16.498 11.508 23.275 1.00 59.06 97 GLY A N 1
ATOM 811 C CA . GLY A 1 97 ? -17.631 11.834 24.143 1.00 59.06 97 GLY A CA 1
ATOM 812 C C . GLY A 1 97 ? -18.885 10.950 24.055 1.00 59.06 97 GLY A C 1
ATOM 813 O O . GLY A 1 97 ? -19.715 11.062 24.951 1.00 59.06 97 GLY A O 1
ATOM 814 N N . SER A 1 98 ? -19.087 10.115 23.021 1.00 63.81 98 SER A N 1
ATOM 815 C CA . SER A 1 98 ? -20.413 9.481 22.790 1.00 63.81 98 SER A CA 1
ATOM 816 C C . SER A 1 98 ? -20.408 8.022 22.316 1.00 63.81 98 SER A C 1
ATOM 818 O O . SER A 1 98 ? -21.478 7.480 22.031 1.00 63.81 98 SER A O 1
ATOM 820 N N . LEU A 1 99 ? -19.251 7.374 22.205 1.00 78.56 99 LEU A N 1
ATOM 821 C CA . LEU A 1 99 ? -19.193 5.979 21.754 1.00 78.56 99 LEU A CA 1
ATOM 822 C C . LEU A 1 99 ? -19.704 5.039 22.840 1.00 78.56 99 LEU A C 1
ATOM 824 O O . LEU A 1 99 ? -19.297 5.176 23.984 1.00 78.56 99 LEU A O 1
ATOM 828 N N . ASN A 1 100 ? -20.545 4.069 22.492 1.00 89.38 100 ASN A N 1
ATOM 829 C CA . ASN A 1 100 ? -20.823 2.927 23.369 1.00 89.38 100 ASN A CA 1
ATOM 830 C C . ASN A 1 100 ? -19.813 1.782 23.107 1.00 89.38 100 ASN A C 1
ATOM 832 O O . ASN A 1 100 ? -18.999 1.853 22.184 1.00 89.38 100 ASN A O 1
ATOM 836 N N . ILE A 1 101 ? -19.870 0.702 23.897 1.00 92.44 101 ILE A N 1
ATOM 837 C CA . ILE A 1 101 ? -18.961 -0.453 23.754 1.00 92.44 101 ILE A CA 1
ATOM 838 C C . ILE A 1 101 ? -18.993 -1.098 22.356 1.00 92.44 101 ILE A C 1
ATOM 840 O O . ILE A 1 101 ? -17.952 -1.533 21.862 1.00 92.44 101 ILE A O 1
ATOM 844 N N . ASN A 1 102 ? -20.156 -1.143 21.697 1.00 92.25 102 ASN A N 1
ATOM 845 C CA . ASN A 1 102 ? -20.284 -1.711 20.355 1.00 92.25 102 ASN A CA 1
ATOM 846 C C . ASN A 1 102 ? -19.623 -0.812 19.315 1.00 92.25 102 ASN A C 1
ATOM 848 O O . ASN A 1 102 ? -18.939 -1.321 18.432 1.00 92.25 102 ASN A O 1
ATOM 852 N N . ASP A 1 103 ? -19.779 0.504 19.440 1.00 91.31 103 ASP A N 1
ATOM 853 C CA . ASP A 1 103 ? -19.157 1.447 18.513 1.00 91.31 103 ASP A CA 1
ATOM 854 C C . ASP A 1 103 ? -17.626 1.426 18.663 1.00 91.31 103 ASP A C 1
ATOM 856 O O . ASP A 1 103 ? -16.903 1.371 17.669 1.00 91.31 103 ASP A O 1
ATOM 860 N N . ALA A 1 104 ? -17.119 1.377 19.903 1.00 90.94 104 ALA A N 1
ATOM 861 C CA . ALA A 1 104 ? -15.687 1.232 20.174 1.00 90.94 104 ALA A CA 1
ATOM 862 C C . ALA A 1 104 ? -15.123 -0.072 19.583 1.00 90.94 104 ALA A C 1
ATOM 864 O O . ALA A 1 104 ? -14.038 -0.077 19.000 1.00 90.94 104 ALA A O 1
ATOM 865 N N . LYS A 1 105 ? -15.883 -1.171 19.672 1.00 93.75 105 LYS A N 1
ATOM 866 C CA . LYS A 1 105 ? -15.523 -2.441 19.034 1.00 93.75 105 LYS A CA 1
ATOM 867 C C . LYS A 1 105 ? -15.498 -2.330 17.509 1.00 93.75 105 LYS A C 1
ATOM 869 O O . LYS A 1 105 ? -14.545 -2.789 16.89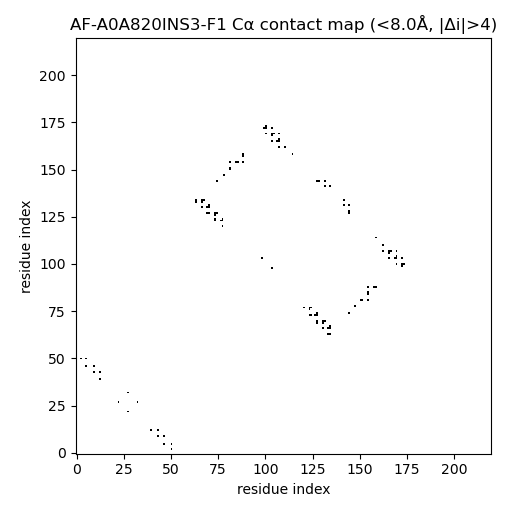2 1.00 93.75 105 LYS A O 1
ATOM 874 N N . GLN A 1 106 ? -16.518 -1.720 16.906 1.00 93.00 106 GLN A N 1
ATOM 875 C CA . GLN A 1 106 ? -16.595 -1.542 15.453 1.00 93.00 106 GLN A CA 1
ATOM 876 C C . GLN A 1 106 ? -15.434 -0.702 14.917 1.00 93.00 106 GLN A C 1
ATOM 878 O O . GLN A 1 106 ? -14.870 -1.043 13.881 1.00 93.00 106 GLN A O 1
ATOM 883 N N . LEU A 1 107 ? -15.046 0.364 15.624 1.00 91.69 107 LEU A N 1
ATOM 884 C CA . LEU A 1 107 ? -13.874 1.165 15.267 1.00 91.69 107 LEU A CA 1
ATOM 885 C C . LEU A 1 107 ? -12.589 0.340 15.320 1.00 91.69 107 LEU A C 1
ATOM 887 O O . LEU A 1 107 ? -11.807 0.375 14.370 1.00 91.69 107 LEU A O 1
ATOM 891 N N . LEU A 1 108 ? -12.401 -0.434 16.392 1.00 93.62 108 LEU A N 1
ATOM 892 C CA . LEU A 1 108 ? -11.244 -1.311 16.535 1.00 93.62 108 LEU A CA 1
ATOM 893 C C . LEU A 1 108 ? -11.199 -2.379 15.433 1.00 93.62 108 LEU A C 1
ATOM 895 O O . LEU A 1 108 ? -10.142 -2.620 14.857 1.00 93.62 108 LEU A O 1
ATOM 899 N N . ASP A 1 109 ? -12.327 -3.013 15.122 1.00 95.69 109 ASP A N 1
ATOM 900 C CA . ASP A 1 109 ? -12.393 -4.056 14.098 1.00 95.69 109 ASP A CA 1
ATOM 901 C C . ASP A 1 109 ? -12.158 -3.474 12.693 1.00 95.69 109 ASP A C 1
ATOM 903 O O . ASP A 1 109 ? -11.336 -4.006 11.949 1.00 95.69 109 ASP A O 1
ATOM 907 N N . LYS A 1 110 ? -12.737 -2.308 12.374 1.00 95.00 110 LYS A N 1
ATOM 908 C CA . LYS A 1 110 ? -12.431 -1.573 11.134 1.00 95.00 110 LYS A CA 1
ATOM 909 C C . LYS A 1 110 ? -10.949 -1.192 11.042 1.00 95.00 110 LYS A C 1
ATOM 911 O O . LYS A 1 110 ? -10.361 -1.237 9.965 1.00 95.00 110 LYS A O 1
ATOM 916 N N . HIS A 1 111 ? -10.331 -0.811 12.160 1.00 95.56 111 HIS A N 1
ATOM 917 C CA . HIS A 1 111 ? -8.904 -0.503 12.182 1.00 95.56 111 HIS A CA 1
ATOM 918 C C . HIS A 1 111 ? -8.038 -1.745 11.948 1.00 95.56 111 HIS A C 1
ATOM 920 O O . HIS A 1 111 ? -7.033 -1.667 11.250 1.00 95.56 111 HIS A O 1
ATOM 926 N N . LYS A 1 112 ? -8.442 -2.917 12.451 1.00 97.12 112 LYS A N 1
ATOM 927 C CA . LYS A 1 112 ? -7.755 -4.181 12.141 1.00 97.12 112 LYS A CA 1
ATOM 928 C C . LYS A 1 112 ? -7.843 -4.538 10.661 1.00 97.12 112 LYS A C 1
ATOM 930 O O . LYS A 1 112 ? -6.836 -4.949 10.097 1.00 97.12 112 LYS A O 1
ATOM 935 N N . GLU A 1 113 ? -9.002 -4.342 10.033 1.00 97.50 113 GLU A N 1
ATOM 936 C CA . GLU A 1 113 ? -9.155 -4.537 8.584 1.00 97.50 113 GLU A CA 1
ATOM 937 C C . GLU A 1 113 ? -8.196 -3.629 7.802 1.00 97.50 113 GLU A C 1
ATOM 939 O O . GLU A 1 113 ? -7.486 -4.097 6.911 1.00 97.50 113 GLU A O 1
ATOM 944 N N . PHE A 1 114 ? -8.098 -2.354 8.196 1.00 97.38 114 PHE A N 1
ATOM 945 C CA . PHE A 1 114 ? -7.117 -1.420 7.643 1.00 97.38 114 PHE A CA 1
ATOM 946 C C . PHE A 1 114 ? -5.668 -1.911 7.827 1.00 97.38 114 PHE A C 1
ATOM 948 O O . PHE A 1 114 ? -4.879 -1.864 6.885 1.00 97.38 114 PHE A O 1
ATOM 955 N N . LEU A 1 115 ? -5.309 -2.427 9.008 1.00 97.94 115 LEU A N 1
ATOM 956 C CA . LEU A 1 115 ? -3.972 -2.976 9.274 1.00 97.94 115 LEU A CA 1
ATOM 957 C C . LEU A 1 115 ? -3.658 -4.218 8.423 1.00 97.94 115 LEU A C 1
ATOM 959 O O . LEU A 1 115 ? -2.514 -4.414 8.008 1.00 97.94 115 LEU A O 1
ATOM 963 N N . ASP A 1 116 ? -4.648 -5.064 8.152 1.00 98.12 116 ASP A N 1
ATOM 964 C CA . ASP A 1 116 ? -4.479 -6.235 7.289 1.00 98.12 116 ASP A CA 1
ATOM 965 C C . ASP A 1 116 ? -4.290 -5.836 5.817 1.00 98.12 116 ASP A C 1
ATOM 967 O O . ASP A 1 116 ? -3.448 -6.408 5.109 1.00 98.12 116 ASP A O 1
ATOM 971 N N . GLU A 1 117 ? -4.993 -4.799 5.363 1.00 97.81 117 GLU A N 1
ATOM 972 C CA . GLU A 1 117 ? -4.758 -4.201 4.050 1.00 97.81 117 GLU A CA 1
ATOM 973 C C . GLU A 1 117 ? -3.368 -3.550 3.972 1.00 97.81 117 GLU A C 1
ATOM 975 O O . GLU A 1 117 ? -2.620 -3.818 3.030 1.00 97.81 117 GLU A O 1
ATOM 980 N N . HIS A 1 118 ? -2.964 -2.794 5.000 1.00 97.75 118 HIS A N 1
ATOM 981 C CA . HIS A 1 118 ? -1.626 -2.206 5.119 1.00 97.75 118 HIS A CA 1
ATOM 982 C C . HIS A 1 118 ? -0.525 -3.266 4.987 1.00 97.75 118 HIS A C 1
ATOM 984 O O . HIS A 1 118 ? 0.430 -3.097 4.226 1.00 97.75 118 HIS A O 1
ATOM 990 N N . ARG A 1 119 ? -0.668 -4.411 5.669 1.00 97.88 119 ARG A N 1
ATOM 991 C CA . ARG A 1 119 ? 0.264 -5.546 5.531 1.00 97.88 119 ARG A CA 1
ATOM 992 C C . ARG A 1 119 ? 0.321 -6.067 4.100 1.00 97.88 119 ARG A C 1
ATOM 994 O O . ARG A 1 119 ? 1.411 -6.348 3.607 1.00 97.88 119 ARG A O 1
ATOM 1001 N N . SER A 1 120 ? -0.818 -6.163 3.424 1.00 97.31 120 SER A N 1
ATOM 1002 C CA . SER A 1 120 ? -0.872 -6.605 2.027 1.00 97.31 120 SER A CA 1
ATOM 1003 C C . SER A 1 120 ? -0.169 -5.609 1.094 1.00 97.31 120 SER A C 1
ATOM 1005 O O . SER A 1 120 ? 0.629 -6.009 0.245 1.00 97.31 120 SER A O 1
ATOM 1007 N N . MET A 1 121 ? -0.385 -4.309 1.305 1.00 98.19 121 MET A N 1
ATOM 1008 C CA . MET A 1 121 ? 0.246 -3.237 0.528 1.00 98.19 121 MET A CA 1
ATOM 1009 C C . MET A 1 121 ? 1.743 -3.088 0.807 1.00 98.19 121 MET A C 1
ATOM 1011 O O . MET A 1 121 ? 2.492 -2.700 -0.091 1.00 98.19 121 MET A O 1
ATOM 1015 N N . SER A 1 122 ? 2.214 -3.487 1.993 1.00 98.00 122 SER A N 1
ATOM 1016 C CA . SER A 1 122 ? 3.641 -3.448 2.342 1.00 98.00 122 SER A CA 1
ATOM 1017 C C . SER A 1 122 ? 4.507 -4.274 1.384 1.00 98.00 122 SER A C 1
ATOM 1019 O O . SER A 1 122 ? 5.649 -3.916 1.111 1.00 98.00 122 SER A O 1
ATOM 1021 N N . ILE A 1 123 ? 3.957 -5.345 0.801 1.00 98.12 123 ILE A N 1
ATOM 1022 C CA . ILE A 1 123 ? 4.651 -6.165 -0.200 1.00 98.12 123 ILE A CA 1
ATOM 1023 C C . ILE A 1 123 ? 4.917 -5.341 -1.466 1.00 98.12 123 ILE A C 1
ATOM 1025 O O . ILE A 1 123 ? 6.026 -5.356 -1.998 1.00 98.12 123 ILE A O 1
ATOM 1029 N N . ILE A 1 124 ? 3.913 -4.594 -1.930 1.00 98.19 124 ILE A N 1
ATOM 1030 C CA . ILE A 1 124 ? 4.017 -3.734 -3.115 1.00 98.19 124 ILE A CA 1
ATOM 1031 C C . ILE A 1 124 ? 4.989 -2.585 -2.842 1.00 98.19 124 ILE A C 1
ATOM 1033 O O . ILE A 1 124 ? 5.852 -2.303 -3.672 1.00 98.19 124 ILE A O 1
ATOM 1037 N N . TYR A 1 125 ? 4.895 -1.972 -1.660 1.00 98.56 125 TYR A N 1
ATOM 1038 C CA . TYR A 1 125 ? 5.816 -0.928 -1.220 1.00 98.56 125 TYR A CA 1
ATOM 1039 C C . TYR A 1 125 ? 7.268 -1.419 -1.195 1.00 98.56 125 TYR A C 1
ATOM 1041 O O . TYR A 1 125 ? 8.132 -0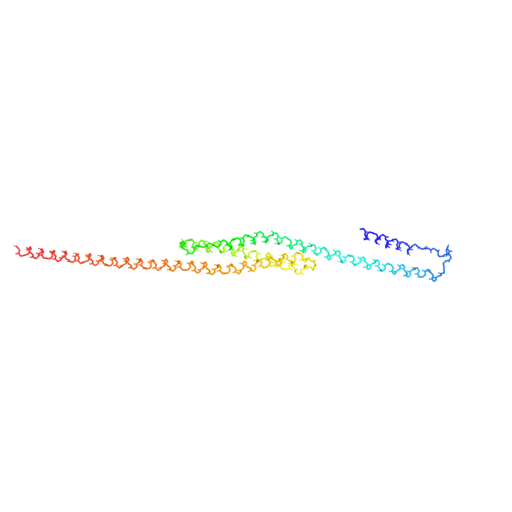.806 -1.815 1.00 98.56 125 TYR A O 1
ATOM 1049 N N . ASN A 1 126 ? 7.539 -2.571 -0.580 1.00 98.25 126 ASN A N 1
ATOM 1050 C CA . ASN A 1 126 ? 8.886 -3.143 -0.534 1.00 98.25 126 ASN A CA 1
ATOM 1051 C C . ASN A 1 126 ? 9.435 -3.448 -1.934 1.00 98.25 126 ASN A C 1
ATOM 1053 O O . ASN A 1 126 ? 10.611 -3.202 -2.201 1.00 98.25 126 ASN A O 1
ATOM 1057 N N . ASN A 1 127 ? 8.591 -3.929 -2.851 1.00 98.06 127 ASN A N 1
ATOM 1058 C CA . ASN A 1 127 ? 8.996 -4.125 -4.241 1.00 98.06 127 ASN A CA 1
ATOM 1059 C C . ASN A 1 127 ? 9.328 -2.797 -4.934 1.00 98.06 127 ASN A C 1
ATOM 1061 O O . ASN A 1 127 ? 10.318 -2.734 -5.655 1.00 98.06 127 ASN A O 1
ATOM 1065 N N . LEU A 1 128 ? 8.565 -1.727 -4.685 1.00 98.19 128 LEU A N 1
ATOM 1066 C CA . LEU A 1 128 ? 8.874 -0.397 -5.214 1.00 98.19 128 LEU A CA 1
ATOM 1067 C C . LEU A 1 128 ? 10.227 0.124 -4.708 1.00 98.19 128 LEU A C 1
ATOM 1069 O O . LEU A 1 128 ? 11.017 0.618 -5.511 1.00 98.19 128 LEU A O 1
ATOM 1073 N N . ILE A 1 129 ? 10.510 -0.020 -3.410 1.00 97.81 129 ILE A N 1
ATOM 1074 C CA . ILE A 1 129 ? 11.799 0.382 -2.824 1.00 97.81 129 ILE A CA 1
ATOM 1075 C C . ILE A 1 129 ? 12.949 -0.442 -3.409 1.00 97.81 129 ILE A C 1
ATOM 1077 O O . ILE A 1 129 ? 14.001 0.105 -3.728 1.00 97.81 129 ILE A O 1
ATOM 1081 N N . ASN A 1 130 ? 12.746 -1.742 -3.630 1.00 96.50 130 ASN A N 1
ATOM 1082 C CA . ASN A 1 130 ? 13.745 -2.577 -4.295 1.00 96.50 130 ASN A CA 1
ATOM 1083 C C . ASN A 1 130 ? 14.020 -2.115 -5.735 1.00 96.50 130 ASN A C 1
ATOM 1085 O O . ASN A 1 130 ? 15.177 -2.082 -6.152 1.00 96.50 130 ASN A O 1
ATOM 1089 N N . GLU A 1 131 ? 12.984 -1.723 -6.483 1.00 95.56 131 GLU A N 1
ATOM 1090 C CA . GLU A 1 131 ? 13.158 -1.181 -7.835 1.00 95.56 131 GLU A CA 1
ATOM 1091 C C . GLU A 1 131 ? 13.853 0.185 -7.848 1.00 95.56 131 GLU A C 1
ATOM 1093 O O . GLU A 1 131 ? 14.567 0.485 -8.802 1.00 95.56 131 GLU A O 1
ATOM 1098 N N . GLU A 1 132 ? 13.712 1.001 -6.797 1.00 95.00 132 GLU A N 1
ATOM 1099 C CA . GLU A 1 132 ? 14.383 2.305 -6.699 1.00 95.00 132 GLU A CA 1
ATOM 1100 C C . GLU A 1 132 ? 15.907 2.186 -6.859 1.00 95.00 132 GLU A C 1
ATOM 1102 O O . GLU A 1 132 ? 16.527 3.018 -7.530 1.00 95.00 132 GLU A O 1
ATOM 1107 N N . TYR A 1 133 ? 16.511 1.124 -6.312 1.00 92.75 133 TYR A N 1
ATOM 1108 C CA . TYR A 1 133 ? 17.949 0.861 -6.434 1.00 92.75 133 TYR A CA 1
ATOM 1109 C C . TYR A 1 133 ? 18.395 0.576 -7.875 1.00 92.75 133 TYR A C 1
ATOM 1111 O O . TYR A 1 133 ? 19.551 0.837 -8.211 1.00 92.75 133 TYR A O 1
ATOM 1119 N N . ASN A 1 134 ? 17.493 0.083 -8.728 1.00 93.31 134 ASN A N 1
ATOM 1120 C CA . ASN A 1 134 ? 17.769 -0.220 -10.136 1.00 93.31 134 ASN A CA 1
ATOM 1121 C C . ASN A 1 134 ? 17.583 1.002 -11.050 1.00 93.31 134 ASN A C 1
ATOM 1123 O O . ASN A 1 134 ? 17.950 0.970 -12.225 1.00 93.31 134 ASN A O 1
ATOM 1127 N N . LEU A 1 135 ? 17.034 2.102 -10.530 1.00 92.06 135 LEU A N 1
ATOM 1128 C CA . LEU A 1 135 ? 16.936 3.361 -11.256 1.00 92.06 135 LEU A CA 1
ATOM 1129 C C . LEU A 1 135 ? 18.282 4.087 -11.133 1.00 92.06 135 LEU A C 1
ATOM 1131 O O . LEU A 1 135 ? 18.639 4.540 -10.052 1.00 92.06 135 LEU A O 1
ATOM 1135 N N . SER A 1 136 ? 19.054 4.249 -12.208 1.00 83.62 136 SER A N 1
ATOM 1136 C CA . SER A 1 136 ? 20.292 5.049 -12.162 1.00 83.62 136 SER A CA 1
ATOM 1137 C C . SER A 1 136 ? 19.981 6.546 -12.274 1.00 83.62 136 SER A C 1
ATOM 1139 O O . SER A 1 136 ? 20.211 7.300 -11.325 1.00 83.62 136 SER A O 1
ATOM 1141 N N . ASP A 1 137 ? 19.329 6.949 -13.369 1.00 85.88 137 ASP A N 1
ATOM 1142 C CA . ASP A 1 137 ? 19.257 8.355 -13.809 1.00 85.88 137 ASP A CA 1
ATOM 1143 C C . ASP A 1 137 ? 17.837 8.954 -13.827 1.00 85.88 137 ASP A C 1
ATOM 1145 O O . ASP A 1 137 ? 17.609 10.048 -14.341 1.00 85.88 137 ASP A O 1
ATOM 1149 N N . GLN A 1 138 ? 16.853 8.261 -13.250 1.00 91.38 138 GLN A N 1
ATOM 1150 C CA . GLN A 1 138 ? 15.450 8.697 -13.232 1.00 91.38 138 GLN A CA 1
ATOM 1151 C C . GLN A 1 138 ? 15.136 9.563 -12.002 1.00 91.38 138 GLN A C 1
ATOM 1153 O O . GLN A 1 138 ? 14.399 9.153 -11.106 1.00 91.38 138 GLN A O 1
ATOM 1158 N N . ASN A 1 139 ? 15.716 10.767 -11.942 1.00 92.44 139 ASN A N 1
ATOM 1159 C CA . ASN A 1 139 ? 15.613 11.662 -10.777 1.00 92.44 139 ASN A CA 1
ATOM 1160 C C . ASN A 1 139 ? 14.167 12.022 -10.399 1.00 92.44 139 ASN A C 1
ATOM 1162 O O . ASN A 1 139 ? 13.841 12.074 -9.214 1.00 92.44 139 ASN A O 1
ATOM 1166 N N . GLU A 1 140 ? 13.297 12.246 -11.385 1.00 95.88 140 GLU A N 1
ATOM 1167 C CA . GLU A 1 140 ? 11.881 12.559 -11.146 1.00 95.88 140 GLU A CA 1
ATOM 1168 C C . GLU A 1 140 ? 11.153 11.381 -10.489 1.00 95.88 140 GLU A C 1
ATOM 1170 O O . GLU A 1 140 ? 10.487 11.551 -9.467 1.00 95.88 140 GLU A O 1
ATOM 1175 N N . LEU A 1 141 ? 11.355 10.171 -11.019 1.00 95.62 141 LEU A N 1
ATOM 1176 C CA . LEU A 1 141 ? 10.763 8.947 -10.483 1.00 95.62 141 LEU A CA 1
ATOM 1177 C C . LEU A 1 141 ? 11.278 8.645 -9.070 1.00 95.62 141 LEU A C 1
ATOM 1179 O O . LEU A 1 141 ? 10.482 8.365 -8.181 1.00 95.62 141 LEU A O 1
ATOM 1183 N N . LYS A 1 142 ? 12.586 8.787 -8.825 1.00 96.44 142 LYS A N 1
ATOM 1184 C CA . LYS A 1 142 ? 13.170 8.668 -7.477 1.00 96.44 142 LYS A CA 1
ATOM 1185 C C . LYS A 1 142 ? 12.577 9.681 -6.502 1.00 96.44 142 LYS A C 1
ATOM 1187 O O . LYS A 1 142 ? 12.259 9.341 -5.367 1.00 96.44 142 LYS A O 1
ATOM 1192 N N . SER A 1 143 ? 12.396 10.928 -6.939 1.00 97.19 143 SER A N 1
ATOM 1193 C CA . SER A 1 143 ? 11.767 11.957 -6.109 1.00 97.19 143 SER A CA 1
ATOM 1194 C C . SER A 1 143 ? 10.322 11.597 -5.758 1.00 97.19 143 SER A C 1
ATOM 1196 O O . SER A 1 143 ? 9.898 11.825 -4.624 1.00 97.19 143 SER A O 1
ATOM 1198 N N . LEU A 1 144 ? 9.571 11.026 -6.703 1.00 97.88 144 LEU A N 1
ATOM 1199 C CA . LEU A 1 144 ? 8.214 10.542 -6.464 1.00 97.88 144 LEU A CA 1
ATOM 1200 C C . LEU A 1 144 ? 8.199 9.365 -5.480 1.00 97.88 144 LEU A C 1
ATOM 1202 O O . LEU A 1 144 ? 7.445 9.409 -4.511 1.00 97.88 144 LEU A O 1
ATOM 1206 N N . ILE A 1 145 ? 9.070 8.366 -5.667 1.00 97.94 145 ILE A N 1
ATOM 1207 C CA . ILE A 1 145 ? 9.219 7.227 -4.744 1.00 97.94 145 ILE A CA 1
ATOM 1208 C C . ILE A 1 145 ? 9.527 7.730 -3.335 1.00 97.94 145 ILE A C 1
ATOM 1210 O O . ILE A 1 145 ? 8.819 7.385 -2.394 1.00 97.94 145 ILE A O 1
ATOM 1214 N N . LYS A 1 146 ? 10.489 8.645 -3.193 1.00 97.81 146 LYS A N 1
ATOM 1215 C CA . LYS A 1 146 ? 10.831 9.254 -1.905 1.00 97.81 146 LYS A CA 1
ATOM 1216 C C . LYS A 1 146 ? 9.648 9.989 -1.271 1.00 97.81 146 LYS A C 1
ATOM 1218 O O . LYS A 1 146 ? 9.450 9.903 -0.060 1.00 97.81 146 LYS A O 1
ATOM 1223 N N . SER A 1 147 ? 8.857 10.711 -2.066 1.00 98.31 147 SER A N 1
ATOM 1224 C CA . SER A 1 147 ? 7.635 11.358 -1.579 1.00 98.31 147 SER A CA 1
ATOM 1225 C C . SER A 1 147 ? 6.614 10.336 -1.073 1.00 98.31 147 SER A C 1
ATOM 1227 O O . SER A 1 147 ? 5.982 10.582 -0.047 1.00 98.31 147 SER A O 1
ATOM 1229 N N . LEU A 1 148 ? 6.448 9.205 -1.762 1.00 98.25 148 LEU A N 1
ATOM 1230 C CA . LEU A 1 148 ? 5.579 8.111 -1.322 1.00 98.25 148 LEU A CA 1
ATOM 1231 C C . LEU A 1 148 ? 6.112 7.440 -0.054 1.00 98.25 148 LEU A C 1
ATOM 1233 O O . LEU A 1 148 ? 5.325 7.186 0.849 1.00 98.25 148 LEU A O 1
ATOM 1237 N N . SER A 1 149 ? 7.425 7.235 0.075 1.00 98.38 149 SER A N 1
ATOM 1238 C CA . SER A 1 149 ? 8.043 6.700 1.297 1.00 98.38 149 SER A CA 1
ATOM 1239 C C . SER A 1 149 ? 7.795 7.582 2.515 1.00 98.38 149 SER A C 1
ATOM 1241 O O . SER A 1 149 ? 7.508 7.075 3.594 1.00 98.38 149 SER A O 1
ATOM 1243 N N . ILE A 1 150 ? 7.863 8.908 2.359 1.00 98.50 150 ILE A N 1
ATOM 1244 C CA . ILE A 1 150 ? 7.552 9.838 3.455 1.00 98.50 150 ILE A CA 1
ATOM 1245 C C . ILE A 1 150 ? 6.087 9.687 3.885 1.00 98.50 150 ILE A C 1
ATOM 1247 O O . ILE A 1 150 ? 5.806 9.613 5.080 1.00 98.50 150 ILE A O 1
ATOM 1251 N N . ARG A 1 151 ? 5.161 9.609 2.921 1.00 98.44 151 ARG A N 1
ATOM 1252 C CA . ARG A 1 151 ? 3.728 9.403 3.189 1.00 98.44 151 ARG A CA 1
ATOM 1253 C C . ARG A 1 151 ? 3.462 8.048 3.848 1.00 98.44 151 ARG A C 1
ATOM 1255 O O . ARG A 1 151 ? 2.696 7.982 4.801 1.00 98.44 151 ARG A O 1
ATOM 1262 N N . TRP A 1 152 ? 4.141 6.996 3.395 1.00 98.56 152 TRP A N 1
ATOM 1263 C CA . TRP A 1 152 ? 4.073 5.654 3.976 1.00 98.56 152 TRP A CA 1
ATOM 1264 C C . TRP A 1 152 ? 4.494 5.644 5.451 1.00 98.56 152 TR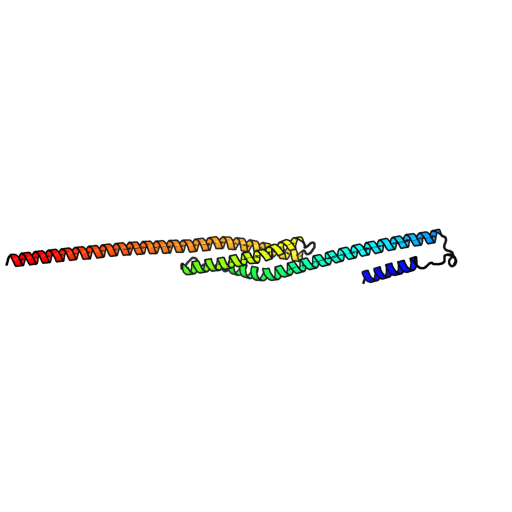P A C 1
ATOM 1266 O O . TRP A 1 152 ? 3.748 5.164 6.298 1.00 98.56 152 TRP A O 1
ATOM 1276 N N . ILE A 1 153 ? 5.642 6.245 5.779 1.00 98.44 153 ILE A N 1
ATOM 1277 C CA . ILE A 1 153 ? 6.132 6.341 7.166 1.00 98.44 153 ILE A CA 1
ATOM 1278 C C . ILE A 1 153 ? 5.135 7.102 8.053 1.00 98.44 153 ILE A C 1
ATOM 1280 O O . ILE A 1 153 ? 4.916 6.742 9.209 1.00 98.44 153 ILE A O 1
ATOM 1284 N N . GLU A 1 154 ? 4.515 8.156 7.523 1.00 98.12 154 GLU A N 1
ATOM 1285 C CA . GLU A 1 154 ? 3.507 8.918 8.261 1.00 98.12 154 GLU A CA 1
ATOM 1286 C C . GLU A 1 154 ? 2.213 8.116 8.484 1.00 98.12 154 GLU A C 1
ATOM 1288 O O . GLU A 1 154 ? 1.612 8.220 9.556 1.00 98.12 154 GLU A O 1
ATOM 1293 N N . ILE A 1 155 ? 1.804 7.295 7.510 1.00 97.94 155 ILE A N 1
ATOM 1294 C CA . ILE A 1 155 ? 0.700 6.335 7.652 1.00 97.94 155 ILE A CA 1
ATOM 1295 C C . ILE A 1 155 ? 1.010 5.330 8.765 1.00 97.94 155 ILE A C 1
ATOM 1297 O O . ILE A 1 155 ? 0.177 5.160 9.654 1.00 97.94 155 ILE A O 1
ATOM 1301 N N . GLU A 1 156 ? 2.196 4.713 8.756 1.00 98.00 156 GLU A N 1
ATOM 1302 C CA . GLU A 1 156 ? 2.626 3.761 9.792 1.00 98.00 156 GLU A CA 1
ATOM 1303 C C . GLU A 1 156 ? 2.573 4.401 11.182 1.00 98.00 156 GLU A C 1
ATOM 1305 O O . GLU A 1 156 ? 1.900 3.894 12.080 1.00 98.00 156 GLU A O 1
ATOM 1310 N N . ARG A 1 157 ? 3.189 5.580 11.338 1.00 97.62 157 ARG A N 1
ATOM 1311 C CA . ARG A 1 157 ? 3.215 6.314 12.610 1.00 97.62 157 ARG A CA 1
ATOM 1312 C C . ARG A 1 157 ? 1.808 6.611 13.137 1.00 97.62 157 ARG A C 1
ATOM 1314 O O . ARG A 1 157 ? 1.516 6.345 1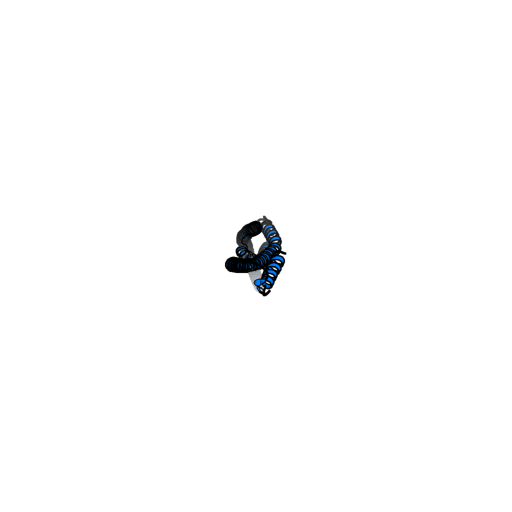4.302 1.00 97.62 157 ARG A O 1
ATOM 1321 N N . LYS A 1 158 ? 0.931 7.170 12.295 1.00 96.19 158 LYS A N 1
ATOM 1322 C CA . LYS A 1 158 ? -0.457 7.487 12.676 1.00 96.19 158 LYS A CA 1
ATOM 1323 C C . LYS A 1 158 ? -1.266 6.232 12.988 1.00 96.19 158 LYS A C 1
ATOM 1325 O O . LYS A 1 158 ? -2.080 6.244 13.908 1.00 96.19 158 LYS A O 1
ATOM 1330 N N . SER A 1 159 ? -1.045 5.159 12.236 1.00 96.44 159 SER A N 1
ATOM 1331 C CA . SER A 1 159 ? -1.706 3.878 12.461 1.00 96.44 159 SER A CA 1
ATOM 1332 C C . SER A 1 159 ? -1.328 3.269 13.813 1.00 96.44 159 SER A C 1
ATOM 1334 O O . SER A 1 159 ? -2.201 2.775 14.526 1.00 96.44 159 SER A O 1
ATOM 1336 N N . ASP A 1 160 ? -0.056 3.342 14.203 1.00 96.38 160 ASP A N 1
ATOM 1337 C CA . ASP A 1 160 ? 0.411 2.857 15.506 1.00 96.38 160 ASP A CA 1
ATOM 1338 C C . ASP A 1 160 ? -0.195 3.667 16.664 1.00 96.38 160 ASP A C 1
ATOM 1340 O O . ASP A 1 160 ? -0.671 3.105 17.658 1.00 96.38 160 ASP A O 1
ATOM 1344 N N . GLU A 1 161 ? -0.236 4.996 16.520 1.00 94.31 161 GLU A N 1
ATOM 1345 C CA . GLU A 1 161 ? -0.880 5.891 17.489 1.00 94.31 161 GLU A CA 1
ATOM 1346 C C . GLU A 1 161 ? -2.362 5.551 17.662 1.00 94.31 161 GLU A C 1
ATOM 1348 O O . GLU A 1 161 ? -2.860 5.460 18.788 1.00 94.31 161 GLU A O 1
ATOM 1353 N N . LEU A 1 162 ? -3.051 5.302 16.552 1.00 92.75 162 LEU A N 1
ATOM 1354 C CA . LEU A 1 162 ? -4.451 4.913 16.537 1.00 92.75 162 LEU A CA 1
ATOM 1355 C C . LEU A 1 162 ? -4.736 3.562 17.155 1.00 92.75 162 LEU A C 1
ATOM 1357 O O . LEU A 1 162 ? -5.706 3.423 17.900 1.00 92.75 162 LEU A O 1
ATOM 1361 N N . THR A 1 163 ? -3.904 2.574 16.838 1.00 95.06 163 THR A N 1
ATOM 1362 C CA . THR A 1 163 ? -4.035 1.222 17.377 1.00 95.06 163 THR A CA 1
ATOM 1363 C C . THR A 1 163 ? -4.056 1.291 18.899 1.00 95.06 163 THR A C 1
ATOM 1365 O O . THR A 1 163 ? -4.971 0.769 19.536 1.00 95.06 163 THR A O 1
ATOM 1368 N N . SER A 1 164 ? -3.106 2.032 19.479 1.00 93.88 164 SER A N 1
ATOM 1369 C CA . SER A 1 164 ? -3.032 2.256 20.924 1.00 93.88 164 SER A CA 1
ATOM 1370 C C . SER A 1 164 ? -4.285 2.949 21.477 1.00 93.88 164 SER A C 1
ATOM 1372 O O . SER A 1 164 ? -4.816 2.543 22.515 1.00 93.88 164 SER A O 1
ATOM 1374 N N . GLN A 1 165 ? -4.803 3.963 20.775 1.00 92.25 165 GLN A N 1
ATOM 1375 C CA . GLN A 1 165 ? -6.005 4.692 21.192 1.00 92.25 165 GLN A CA 1
ATOM 1376 C C . GLN A 1 165 ? -7.261 3.814 21.172 1.00 92.25 165 GLN A C 1
ATOM 1378 O O . GLN A 1 165 ? -7.970 3.758 22.179 1.00 92.25 165 GLN A O 1
ATOM 1383 N N . TYR A 1 166 ? -7.527 3.104 20.074 1.00 92.06 166 TYR A N 1
ATOM 1384 C CA . TYR A 1 166 ? -8.703 2.240 19.953 1.00 92.06 166 TYR A CA 1
ATOM 1385 C C . TYR A 1 166 ? -8.644 1.044 20.901 1.00 92.06 166 TYR A C 1
ATOM 1387 O O . TYR A 1 166 ? -9.652 0.730 21.538 1.00 92.06 166 TYR A O 1
ATOM 1395 N N . ASP A 1 167 ? -7.473 0.427 21.077 1.00 93.88 167 ASP A N 1
ATOM 1396 C CA . ASP A 1 167 ? -7.299 -0.638 22.065 1.00 93.88 167 ASP A CA 1
ATOM 1397 C C . ASP A 1 167 ? -7.559 -0.133 23.487 1.00 93.88 167 ASP A C 1
ATOM 1399 O O . ASP A 1 167 ? -8.273 -0.781 24.258 1.00 93.88 167 ASP A O 1
ATOM 1403 N N . SER A 1 168 ? -7.002 1.027 23.843 1.00 93.44 168 SER A N 1
ATOM 1404 C CA . SER A 1 168 ? -7.203 1.643 25.157 1.00 93.44 168 SER A CA 1
ATOM 1405 C C . SER A 1 168 ? -8.678 1.972 25.401 1.00 93.44 168 SER A C 1
ATOM 1407 O O . SER A 1 168 ? -9.244 1.593 26.430 1.00 93.44 168 SER A O 1
ATOM 1409 N N . GLN A 1 169 ? -9.334 2.600 24.424 1.00 90.94 169 GLN A N 1
ATOM 1410 C CA . GLN A 1 169 ? -10.739 2.980 24.508 1.00 90.94 169 GLN A CA 1
ATOM 1411 C C . GLN A 1 169 ? -11.659 1.761 24.634 1.00 90.94 169 GLN A C 1
ATOM 1413 O O . GLN A 1 169 ? -12.550 1.741 25.484 1.00 90.94 169 GLN A O 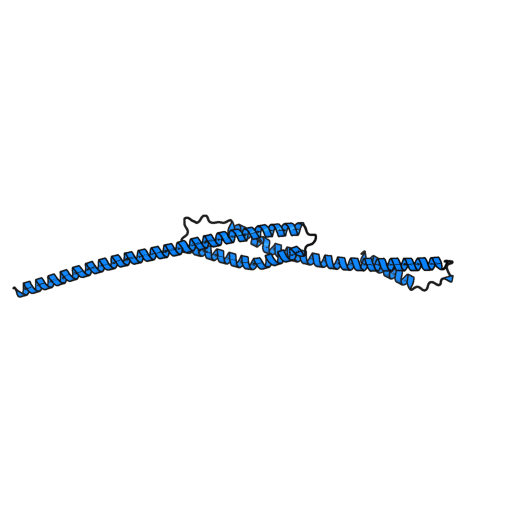1
ATOM 1418 N N . TYR A 1 170 ? -11.445 0.728 23.819 1.00 93.81 170 TYR A N 1
ATOM 1419 C CA . TYR A 1 170 ? -12.255 -0.484 23.880 1.00 93.81 170 TYR A CA 1
ATOM 1420 C C . TYR A 1 170 ? -12.059 -1.230 25.207 1.00 93.81 170 TYR A C 1
ATOM 1422 O O . TYR A 1 170 ? -13.035 -1.663 25.824 1.00 93.81 170 TYR A O 1
ATOM 1430 N N . ARG A 1 171 ? -10.819 -1.312 25.714 1.00 95.00 171 ARG A N 1
ATOM 1431 C CA . ARG A 1 171 ? -10.540 -1.882 27.044 1.00 95.00 171 ARG A CA 1
ATOM 1432 C C . ARG A 1 171 ? -11.221 -1.098 28.161 1.00 95.00 171 ARG A C 1
ATOM 1434 O O . ARG A 1 171 ? -11.776 -1.721 29.061 1.00 95.00 171 ARG A O 1
ATOM 1441 N N . ALA A 1 172 ? -11.219 0.233 28.098 1.00 93.56 172 ALA A N 1
ATOM 1442 C CA . ALA A 1 172 ? -11.918 1.068 29.072 1.00 93.56 172 ALA A CA 1
ATOM 1443 C C . ALA A 1 172 ? -13.429 0.781 29.086 1.00 93.56 172 ALA A C 1
ATOM 1445 O O . ALA A 1 172 ? -14.012 0.647 30.161 1.00 93.56 172 ALA A O 1
ATOM 1446 N N . TRP A 1 173 ? -14.050 0.594 27.916 1.00 94.56 173 TRP A N 1
ATOM 1447 C CA . TRP A 1 173 ? -15.460 0.203 27.821 1.00 94.56 173 TRP A CA 1
ATOM 1448 C C . TRP A 1 173 ? -15.744 -1.194 28.369 1.00 94.56 173 TRP A C 1
ATOM 1450 O O . TRP A 1 173 ? -16.738 -1.368 29.069 1.00 94.56 173 TRP A O 1
ATOM 1460 N N . ILE A 1 174 ? -14.875 -2.175 28.102 1.00 95.44 174 ILE A N 1
ATOM 1461 C CA . ILE A 1 174 ? -14.997 -3.521 28.685 1.00 95.44 174 ILE A CA 1
ATOM 1462 C C . ILE A 1 174 ? -14.932 -3.452 30.213 1.00 95.44 174 ILE A C 1
ATOM 1464 O O . ILE A 1 174 ? -15.745 -4.078 30.893 1.00 95.44 174 ILE A O 1
ATOM 1468 N N . LEU A 1 175 ? -13.974 -2.694 30.756 1.00 96.19 175 LEU A N 1
ATOM 1469 C CA . LEU A 1 175 ? -13.827 -2.525 32.201 1.00 96.19 175 LEU A CA 1
ATOM 1470 C C . LEU A 1 175 ? -15.073 -1.870 32.797 1.00 96.19 175 LEU A C 1
ATOM 1472 O O . LEU A 1 175 ? -15.661 -2.434 33.717 1.00 96.19 175 LEU A O 1
ATOM 1476 N N . TYR A 1 176 ? -15.528 -0.758 32.218 1.00 94.38 176 TYR A N 1
ATOM 1477 C CA . TYR A 1 176 ? -16.737 -0.064 32.655 1.00 94.38 176 TYR A CA 1
ATOM 1478 C C . TYR A 1 176 ? -17.978 -0.970 32.638 1.00 94.38 176 TYR A C 1
ATOM 1480 O O . TYR A 1 176 ? -18.701 -1.035 33.630 1.00 94.38 176 TYR A O 1
ATOM 1488 N N . ASP A 1 177 ? -18.210 -1.711 31.549 1.00 93.75 177 ASP A N 1
ATOM 1489 C CA . ASP A 1 177 ? -19.341 -2.641 31.446 1.00 93.75 177 ASP A CA 1
ATOM 1490 C C . ASP A 1 177 ? -19.244 -3.765 32.492 1.00 93.75 177 ASP A C 1
ATOM 1492 O O . ASP A 1 177 ? -20.231 -4.109 33.147 1.00 93.75 177 ASP A O 1
ATOM 1496 N N . SER A 1 178 ? -18.039 -4.293 32.729 1.00 95.69 178 SER A N 1
ATOM 1497 C CA . SER A 1 178 ? -17.814 -5.320 33.750 1.00 95.69 178 SER A CA 1
ATOM 1498 C C . SER A 1 178 ? -18.074 -4.808 35.173 1.00 95.69 178 SER A C 1
ATOM 1500 O O . SER A 1 178 ? -18.721 -5.501 35.962 1.00 95.69 178 SER A O 1
ATOM 1502 N N . GLU A 1 179 ? -17.644 -3.584 35.491 1.00 96.00 179 GLU A N 1
ATOM 1503 C CA . GLU A 1 179 ? -17.865 -2.944 36.791 1.00 96.00 179 GLU A CA 1
ATOM 1504 C C . GLU A 1 179 ? -19.342 -2.609 37.003 1.00 96.00 179 GLU A C 1
ATOM 1506 O O . GLU A 1 179 ? -19.888 -2.861 38.080 1.00 96.00 179 GLU A O 1
ATOM 1511 N N . LEU A 1 180 ? -20.018 -2.112 35.965 1.00 93.81 180 LEU A N 1
ATOM 1512 C CA . LEU A 1 180 ? -21.447 -1.817 35.995 1.00 93.81 180 LEU A CA 1
ATOM 1513 C C . LEU A 1 180 ? -22.269 -3.091 36.219 1.00 93.81 180 LEU A C 1
ATOM 1515 O O . LEU A 1 180 ? -23.184 -3.100 37.048 1.00 93.81 180 LEU A O 1
ATOM 1519 N N . ASN A 1 181 ? -21.913 -4.188 35.548 1.00 93.88 181 ASN A N 1
ATOM 1520 C CA . ASN A 1 181 ? -22.544 -5.490 35.751 1.00 93.88 181 ASN A CA 1
ATOM 1521 C C . ASN A 1 181 ? -22.259 -6.057 37.151 1.00 93.88 181 ASN A C 1
ATOM 1523 O O . ASN A 1 181 ? -23.175 -6.561 37.802 1.00 93.88 181 ASN A O 1
ATOM 1527 N N . ALA A 1 182 ? -21.029 -5.933 37.659 1.00 94.38 182 ALA A N 1
ATOM 1528 C CA . ALA A 1 182 ? -20.683 -6.355 39.016 1.00 94.38 182 ALA A CA 1
ATOM 1529 C C . ALA A 1 182 ? -21.463 -5.563 40.079 1.00 94.38 182 ALA A C 1
ATOM 1531 O O . ALA A 1 182 ? -22.026 -6.154 41.004 1.00 94.38 182 ALA A O 1
ATOM 1532 N N . PHE A 1 183 ? -21.556 -4.240 39.921 1.00 93.94 183 PHE A N 1
ATOM 1533 C CA . PHE A 1 183 ? -22.348 -3.374 40.791 1.00 93.94 183 PHE A CA 1
ATOM 1534 C C . PHE A 1 183 ? -23.833 -3.740 40.744 1.00 93.94 183 PHE A C 1
ATOM 1536 O O . PHE A 1 183 ? -24.448 -3.947 41.791 1.00 93.94 183 PHE A O 1
ATOM 1543 N N . ARG A 1 184 ? -24.398 -3.898 39.541 1.00 92.38 184 ARG A N 1
ATOM 1544 C CA . ARG A 1 184 ? -25.791 -4.321 39.347 1.00 92.38 184 ARG A CA 1
ATOM 1545 C C . ARG A 1 184 ? -26.072 -5.644 40.053 1.00 92.38 184 ARG A C 1
ATOM 1547 O O . ARG A 1 184 ? -27.043 -5.732 40.798 1.00 92.38 184 ARG A O 1
ATOM 1554 N N . ASN A 1 185 ? -25.226 -6.650 39.854 1.00 92.56 185 ASN A N 1
ATOM 1555 C CA . ASN A 1 185 ? -25.398 -7.970 40.462 1.00 92.56 185 ASN A CA 1
ATOM 1556 C C . ASN A 1 185 ? -25.296 -7.914 41.989 1.00 92.56 185 ASN A C 1
ATOM 1558 O O . ASN A 1 185 ? -26.081 -8.563 42.677 1.00 92.56 185 ASN A O 1
ATOM 1562 N N . LYS A 1 186 ? -24.375 -7.105 42.526 1.00 94.88 186 LYS A N 1
ATOM 1563 C CA . LYS A 1 186 ? -24.252 -6.886 43.970 1.00 94.88 186 LYS A CA 1
ATOM 1564 C C . LYS A 1 186 ? -25.520 -6.261 44.554 1.00 94.88 186 LYS A C 1
ATOM 1566 O O . LYS A 1 186 ? -26.073 -6.802 45.504 1.00 94.88 186 LYS A O 1
ATOM 1571 N N . ILE A 1 187 ? -25.998 -5.164 43.967 1.00 90.31 187 ILE A N 1
ATOM 1572 C CA . ILE A 1 187 ? -27.205 -4.466 44.430 1.00 90.31 187 ILE A CA 1
ATOM 1573 C C . ILE A 1 187 ? -28.439 -5.370 44.334 1.00 90.31 187 ILE A C 1
ATOM 1575 O O . ILE A 1 187 ? -29.232 -5.427 45.270 1.00 90.31 187 ILE A O 1
ATOM 1579 N N . LEU A 1 188 ? -28.588 -6.115 43.233 1.00 89.69 188 LEU A N 1
ATOM 1580 C CA . LEU A 1 188 ? -29.675 -7.084 43.084 1.00 89.69 188 LEU A CA 1
ATOM 1581 C C . LEU A 1 188 ? -29.608 -8.170 44.164 1.00 89.69 188 LEU A C 1
ATOM 1583 O O . LEU A 1 188 ? -30.614 -8.426 44.817 1.00 89.69 188 LEU A O 1
ATOM 1587 N N . SER A 1 189 ? -28.426 -8.735 44.422 1.00 92.38 189 SER A N 1
ATOM 1588 C CA . SER A 1 189 ? -28.244 -9.736 45.477 1.00 92.38 189 SER A CA 1
ATOM 1589 C C . SER A 1 189 ? -28.547 -9.184 46.876 1.00 92.38 189 SER A C 1
ATOM 1591 O O . SER A 1 189 ? -29.121 -9.903 47.692 1.00 92.38 189 SER A O 1
ATOM 1593 N N . GLU A 1 190 ? -28.167 -7.940 47.179 1.00 92.88 190 GLU A N 1
ATOM 1594 C CA . GLU A 1 190 ? -28.476 -7.293 48.462 1.00 92.88 190 GLU A CA 1
ATOM 1595 C C . GLU A 1 190 ? -29.987 -7.082 48.628 1.00 92.88 190 GLU A C 1
ATOM 1597 O O . GLU A 1 190 ? -30.542 -7.389 49.686 1.00 92.88 190 GLU A O 1
ATOM 1602 N N . PHE A 1 191 ? -30.678 -6.625 47.578 1.00 90.12 191 PHE A N 1
ATOM 1603 C CA . PHE A 1 191 ? -32.134 -6.484 47.604 1.00 90.12 191 PHE A CA 1
ATOM 1604 C C . PHE A 1 191 ? -32.851 -7.828 47.738 1.00 90.12 191 PHE A C 1
ATOM 1606 O O . PHE A 1 191 ? -33.782 -7.942 48.536 1.00 90.12 191 PHE A O 1
ATOM 1613 N N . GLU A 1 192 ? -32.409 -8.861 47.021 1.00 89.94 192 GLU A N 1
ATOM 1614 C CA . GLU A 1 192 ? -32.952 -10.217 47.150 1.00 89.94 192 GLU A CA 1
ATOM 1615 C C . GLU A 1 192 ? -32.803 -10.749 48.582 1.00 89.94 192 GLU A C 1
ATOM 1617 O O . GLU A 1 192 ? -33.756 -11.287 49.149 1.00 89.94 192 GLU A O 1
ATOM 1622 N N . GLN A 1 193 ? -31.642 -10.548 49.215 1.00 91.88 193 GLN A N 1
ATOM 1623 C CA . GLN A 1 193 ? -31.423 -10.927 50.614 1.00 91.88 193 GLN A CA 1
ATOM 1624 C C . GLN A 1 193 ? -32.352 -10.174 51.574 1.00 91.88 193 GLN A C 1
ATOM 1626 O O . GLN A 1 193 ? -32.936 -10.791 52.468 1.00 91.88 193 GLN A O 1
ATOM 1631 N N . GLN A 1 194 ? -32.528 -8.863 51.387 1.00 89.94 194 GLN A N 1
ATOM 1632 C CA . GLN A 1 194 ? -33.431 -8.057 52.215 1.00 89.94 194 GLN A CA 1
ATOM 1633 C C . GLN A 1 194 ? -34.891 -8.504 52.077 1.00 89.94 194 GLN A C 1
ATOM 1635 O O . GLN A 1 194 ? -35.581 -8.651 53.088 1.00 89.94 194 GLN A O 1
ATOM 1640 N N . ILE A 1 195 ? -35.352 -8.770 50.852 1.00 86.06 195 ILE A N 1
ATOM 1641 C CA . ILE A 1 195 ? -36.704 -9.282 50.592 1.00 86.06 195 ILE A CA 1
ATOM 1642 C C . ILE A 1 195 ? -36.896 -10.642 51.269 1.00 86.06 195 ILE A C 1
ATOM 1644 O O . ILE A 1 195 ? -37.878 -10.835 51.987 1.00 86.06 195 ILE A O 1
ATOM 1648 N N . ASN A 1 196 ? -35.941 -11.562 51.118 1.00 85.56 196 ASN A N 1
ATOM 1649 C CA . ASN A 1 196 ? -36.008 -12.882 51.747 1.00 85.56 196 ASN A CA 1
ATOM 1650 C C . ASN A 1 196 ? -36.050 -12.795 53.281 1.00 85.56 196 ASN A C 1
ATOM 1652 O O . ASN A 1 196 ? -36.807 -13.525 53.922 1.00 85.56 196 ASN A O 1
ATOM 1656 N N . HIS A 1 197 ? -35.288 -11.876 53.877 1.00 85.31 197 HIS A N 1
ATOM 1657 C CA . HIS A 1 197 ? -35.312 -11.637 55.319 1.00 85.31 197 HIS A CA 1
ATOM 1658 C C . HIS A 1 197 ? -36.663 -11.075 55.797 1.00 85.31 197 HIS A C 1
ATOM 1660 O O . HIS A 1 197 ? -37.187 -11.519 56.820 1.00 85.31 197 HIS A O 1
ATOM 1666 N N . LEU A 1 198 ? -37.258 -10.133 55.056 1.00 81.81 198 LEU A N 1
ATOM 1667 C CA . LEU A 1 198 ? -38.589 -9.597 55.366 1.00 81.81 198 LEU A CA 1
ATOM 1668 C C . LEU A 1 198 ? -39.665 -10.688 55.297 1.00 81.81 198 LEU A C 1
ATOM 1670 O O . LEU A 1 198 ? -40.434 -10.842 56.244 1.00 81.81 198 LEU A O 1
ATOM 1674 N N . ILE A 1 199 ? -39.658 -11.495 54.233 1.00 80.50 199 ILE A N 1
ATOM 1675 C CA . ILE A 1 199 ? -40.591 -12.618 54.066 1.00 80.50 199 ILE A CA 1
ATOM 1676 C C . ILE A 1 199 ? -40.425 -13.632 55.204 1.00 80.50 199 ILE A C 1
ATOM 1678 O O . ILE A 1 199 ? -41.414 -14.045 55.806 1.00 80.50 199 ILE A O 1
ATOM 1682 N N . SER A 1 200 ? -39.188 -14.006 55.545 1.00 78.19 200 SER A N 1
ATOM 1683 C CA . SER A 1 200 ? -38.921 -14.945 56.640 1.00 78.19 200 SER A CA 1
ATOM 1684 C C . SER A 1 200 ? -39.443 -14.422 57.981 1.00 78.19 200 SER A C 1
ATOM 1686 O O . SER A 1 200 ? -40.068 -15.172 58.728 1.00 78.19 200 SER A O 1
ATOM 1688 N N . ASN A 1 201 ? -39.230 -13.141 58.288 1.00 73.81 201 ASN A N 1
ATOM 1689 C CA . ASN A 1 201 ? -39.697 -12.552 59.544 1.00 73.81 201 ASN A CA 1
ATOM 1690 C C . ASN A 1 201 ? -41.222 -12.465 59.626 1.00 73.81 201 ASN A C 1
ATOM 1692 O O . ASN A 1 201 ? -41.787 -12.691 60.696 1.00 73.81 201 ASN A O 1
ATOM 1696 N N . ASP A 1 202 ? -41.899 -12.162 58.522 1.00 72.31 202 ASP A N 1
ATOM 1697 C CA . ASP A 1 202 ? -43.361 -12.119 58.512 1.00 72.31 202 ASP A CA 1
ATOM 1698 C C . ASP A 1 202 ? -43.980 -13.524 58.572 1.00 72.31 202 ASP A C 1
ATOM 1700 O O . ASP A 1 202 ? -44.999 -13.709 59.240 1.00 72.31 202 ASP A O 1
ATOM 1704 N N . ILE A 1 203 ? -43.329 -14.541 57.994 1.00 67.06 203 ILE A N 1
ATOM 1705 C CA 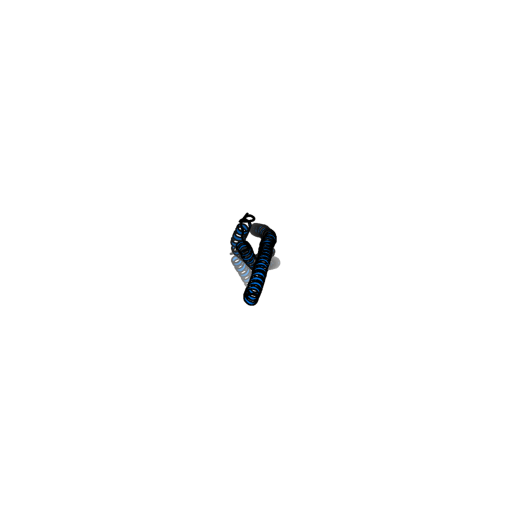. ILE A 1 203 ? -43.716 -15.950 58.181 1.00 67.06 203 ILE A CA 1
ATOM 1706 C C . ILE A 1 203 ? -43.562 -16.375 59.648 1.00 67.06 203 ILE A C 1
ATOM 1708 O O . ILE A 1 203 ? -44.459 -17.029 60.180 1.00 67.06 203 ILE A O 1
ATOM 1712 N N . VAL A 1 204 ? -42.473 -15.989 60.322 1.00 66.62 204 VAL A N 1
ATOM 1713 C CA . VAL A 1 204 ? -42.273 -16.288 61.754 1.00 66.62 204 VAL A CA 1
ATOM 1714 C C . VAL A 1 204 ? -43.368 -15.639 62.604 1.00 66.62 204 VAL A C 1
ATOM 1716 O O . VAL A 1 204 ? -43.984 -16.322 63.419 1.00 66.62 204 VAL A O 1
ATOM 1719 N N . LYS A 1 205 ? -43.705 -14.367 62.353 1.00 68.88 205 LYS A N 1
ATOM 1720 C CA . LYS A 1 205 ? -44.823 -13.694 63.044 1.00 68.88 205 LYS A CA 1
ATOM 1721 C C . LYS A 1 205 ? -46.170 -14.382 62.800 1.00 68.88 205 LYS A C 1
ATOM 1723 O O . LYS A 1 205 ? -46.984 -14.472 63.716 1.00 68.88 205 LYS A O 1
ATOM 1728 N N . LEU A 1 206 ? -46.424 -14.860 61.580 1.00 60.97 206 LEU A N 1
ATOM 1729 C CA . LEU A 1 206 ? -47.627 -15.636 61.251 1.00 60.97 206 LEU A CA 1
ATOM 1730 C C . LEU A 1 206 ? -47.669 -16.974 62.003 1.00 60.97 206 LEU A C 1
ATOM 1732 O O . LEU A 1 206 ? -48.737 -17.394 62.450 1.00 60.97 206 LEU A O 1
ATOM 1736 N N . TYR A 1 207 ? -46.519 -17.627 62.174 1.00 62.84 207 TYR A N 1
ATOM 1737 C CA . TYR A 1 207 ? -46.399 -18.856 62.958 1.00 62.84 207 TYR A CA 1
ATOM 1738 C C . TYR A 1 207 ? -46.678 -18.618 64.447 1.00 62.84 207 TYR A C 1
ATOM 1740 O O . TYR A 1 207 ? -47.456 -19.365 65.043 1.00 62.84 207 TYR A O 1
ATOM 1748 N N . ASP A 1 208 ? -46.126 -17.545 65.020 1.00 67.50 208 ASP A N 1
ATOM 1749 C CA . ASP A 1 208 ? -46.393 -17.141 66.406 1.00 67.50 208 ASP A CA 1
ATOM 1750 C C . ASP A 1 208 ? -47.876 -16.813 66.625 1.00 67.50 208 ASP A C 1
ATOM 1752 O O . ASP A 1 208 ? -48.477 -17.250 67.605 1.00 67.50 208 ASP A O 1
ATOM 1756 N N . LEU A 1 209 ? -48.517 -16.114 65.681 1.00 63.47 209 LEU A N 1
ATOM 1757 C CA . LEU A 1 209 ? -49.958 -15.839 65.727 1.00 63.47 209 LEU A CA 1
ATOM 1758 C C . LEU A 1 209 ? -50.803 -17.121 65.701 1.00 63.47 209 LEU A C 1
ATOM 1760 O O . LEU A 1 209 ? -51.791 -17.218 66.430 1.00 63.47 209 LEU A O 1
ATOM 1764 N N . ASN A 1 210 ? -50.416 -18.120 64.904 1.00 66.44 210 ASN A N 1
ATOM 1765 C CA . ASN A 1 210 ? -51.087 -19.422 64.889 1.00 66.44 210 ASN A CA 1
ATOM 1766 C C . ASN A 1 210 ? -50.885 -20.198 66.196 1.00 66.44 210 ASN A C 1
ATOM 1768 O O . ASN A 1 210 ? -51.835 -20.819 66.678 1.00 66.44 210 ASN A O 1
ATOM 1772 N N . GLN A 1 211 ? -49.700 -20.136 66.810 1.00 68.62 211 GLN A N 1
ATOM 1773 C CA . GLN A 1 211 ? -49.476 -20.737 68.129 1.00 68.62 211 GLN A CA 1
ATOM 1774 C C . GLN A 1 211 ? -50.309 -20.047 69.211 1.00 68.62 211 GLN A C 1
ATOM 1776 O O . GLN A 1 211 ? -50.962 -20.732 69.994 1.00 68.62 211 GLN A O 1
ATOM 1781 N N . ILE A 1 212 ? -50.370 -18.712 69.209 1.00 63.62 212 ILE A N 1
ATOM 1782 C CA . ILE A 1 212 ? -51.210 -17.938 70.134 1.00 63.62 212 ILE A CA 1
ATOM 1783 C C . ILE A 1 212 ? -52.692 -18.287 69.945 1.00 63.62 212 ILE A C 1
ATOM 1785 O O . ILE A 1 212 ? -53.388 -18.509 70.931 1.00 63.62 212 ILE A O 1
ATOM 1789 N N . ASN A 1 213 ? -53.180 -18.400 68.705 1.00 57.50 213 ASN A N 1
ATOM 1790 C CA . ASN A 1 213 ? -54.562 -18.813 68.436 1.00 57.50 213 ASN A CA 1
ATOM 1791 C C . ASN A 1 213 ? -54.855 -20.239 68.915 1.00 57.50 213 ASN A C 1
ATOM 1793 O O . ASN A 1 213 ? -55.926 -20.487 69.464 1.00 57.50 213 ASN A O 1
ATOM 1797 N N . THR A 1 214 ? -53.912 -21.166 68.735 1.00 74.88 214 THR A N 1
ATOM 1798 C CA . THR A 1 214 ? -54.039 -22.532 69.266 1.00 74.88 214 THR A CA 1
ATOM 1799 C C . THR A 1 214 ? -54.132 -22.503 70.791 1.00 74.88 214 THR A C 1
ATOM 1801 O O . THR A 1 214 ? -55.063 -23.066 71.353 1.00 74.88 214 THR A O 1
ATOM 1804 N N . LEU A 1 215 ? -53.258 -21.741 71.455 1.00 64.69 215 LEU A N 1
ATOM 1805 C CA . LEU A 1 215 ? -53.250 -21.602 72.913 1.00 64.69 215 LEU A CA 1
ATOM 1806 C C . LEU A 1 215 ? -54.533 -20.945 73.454 1.00 64.69 215 LEU A C 1
ATOM 1808 O O . LEU A 1 215 ? -55.045 -21.343 74.495 1.00 64.69 215 LEU A O 1
ATOM 1812 N N . ILE A 1 216 ? -55.072 -19.946 72.745 1.00 65.44 216 ILE A N 1
ATOM 1813 C CA . ILE A 1 216 ? -56.356 -19.306 73.075 1.00 65.44 216 ILE A CA 1
ATOM 1814 C C . ILE A 1 216 ? -57.518 -20.293 72.924 1.00 65.44 216 ILE A C 1
ATOM 1816 O O . ILE A 1 216 ? -58.450 -20.245 73.724 1.00 65.44 216 ILE A O 1
ATOM 1820 N N . ASN A 1 217 ? -57.483 -21.164 71.914 1.00 70.38 217 ASN A N 1
ATOM 1821 C CA . ASN A 1 217 ? -58.501 -22.196 71.729 1.00 70.38 217 ASN A CA 1
ATOM 1822 C C . ASN A 1 217 ? -58.399 -23.300 72.787 1.00 70.38 217 ASN A C 1
ATOM 1824 O O . ASN A 1 217 ? -59.436 -23.753 73.248 1.00 70.38 217 ASN A O 1
ATOM 1828 N N . ASP A 1 218 ? -57.193 -23.680 73.211 1.00 71.94 218 ASP A N 1
ATOM 1829 C CA . ASP A 1 218 ? -56.986 -24.667 74.282 1.00 71.94 218 ASP A CA 1
ATOM 1830 C C . ASP A 1 218 ? -57.389 -24.131 75.671 1.00 71.94 218 ASP A C 1
ATOM 1832 O O . ASP A 1 218 ? -57.725 -24.901 76.569 1.00 71.94 218 ASP A O 1
ATOM 1836 N N . LEU A 1 219 ? -57.348 -22.807 75.865 1.00 58.19 219 LEU A N 1
ATOM 1837 C CA . LEU A 1 219 ? -57.791 -22.130 77.091 1.00 58.19 219 LEU A CA 1
ATOM 1838 C C . LEU A 1 219 ? -59.308 -21.869 77.149 1.00 58.19 219 LEU A C 1
ATOM 1840 O O . LEU A 1 219 ? -59.798 -21.465 78.207 1.00 58.19 219 LEU A O 1
ATOM 1844 N N . ARG A 1 220 ? -60.035 -22.031 76.037 1.00 60.97 220 ARG A N 1
ATOM 1845 C CA . ARG A 1 220 ? -61.493 -21.845 75.943 1.00 60.97 220 ARG A CA 1
ATOM 1846 C C . ARG A 1 220 ? -62.243 -23.150 76.167 1.00 60.97 220 ARG A C 1
ATOM 1848 O O . ARG A 1 220 ? -63.308 -23.068 76.818 1.00 60.97 220 ARG A O 1
#

Sequence (220 aa):
RIRTDLAEYVHSLSILNSANYNPESLHFRPKDYQNVINRLNQLRTFAETVSLNINHEEVQISECRTHVQASQRYIDQLQPWIEQAENYLNQHYDQSGSLNINDAKQLLDKHKEFLDEHRSMSIIYNNLINEEYNLSDQNELKSLIKSLSIRWIEIERKSDELTSQYDSQYRAWILYDSELNAFRNKILSEFEQQINHLISNDIVKLYDLNQINTLINDLR

Solvent-accessible surface area (backbone atoms only — not comparable to full-atom values): 12125 Å² total; per-residue (Å²): 104,73,67,55,56,49,51,53,48,53,50,54,52,50,51,62,73,66,51,83,70,68,68,86,84,49,99,67,56,73,68,58,54,52,51,49,51,54,52,53,51,52,53,47,54,50,52,53,50,52,52,52,51,52,54,52,52,53,51,51,51,52,52,44,51,50,45,54,53,51,36,49,55,36,46,70,59,45,52,63,51,52,55,50,50,53,50,62,68,67,60,66,72,88,47,90,84,75,66,51,62,67,52,34,45,50,52,39,52,55,50,49,54,51,52,54,49,49,57,59,49,47,56,49,51,52,51,34,58,60,39,52,76,66,51,85,82,51,63,68,59,50,52,50,52,53,53,50,51,54,51,50,54,51,50,52,54,52,48,55,55,44,50,55,49,37,54,51,52,36,50,51,38,53,50,52,53,51,51,52,50,52,50,49,52,49,55,51,52,52,52,52,52,51,51,52,51,52,52,51,52,53,50,50,54,52,50,50,52,51,51,52,52,50,52,55,58,75,73,102

pLDDT: mean 85.0, std 14.44, range [49.25, 98.56]

Foldseek 3Di:
DVLVVLVVVLVVLVVVVPPPDPPVVDPDDVVVVVVVVVVSVVVNVVSVVVNVVVVVVVVLVVQLVVLVVLLVVLCVVVVVVLVVLVVVLVPPPPCVPPDALVNLVVLLVVLVVNVVVLVVNVVSLVVNVVSLVSNDPCVVSNVVNVVSVVSNVVSVVSSVVVNVVSVVVNVVNVVVVVVVVVVVVVVVVVVVVVVVVVVVVVVVVVVVVVVVVVVVVVVD

Secondary structure (DSSP, 8-state):
-HHHHHHHHHHHHHHHHHS---GGGS---HHHHHHHHHHHHHHHHHHHHHHHHHHHHHHHHHHHHHHHHHHHHHHHHHHHHHHHHHHHHH-----TTT--HHHHHHHHHHHHHHHHHHHHHHHHHHHHHHHHTT-SS-HHHHHHHHHHHHHHHHHHHHHHHHHHHHHHHHHHHHHHHHHHHHHHHHHHHHHHHHHHHHHHHHHHHHHHHHHHHHHHHHT-